Protein AF-0000000066302934 (afdb_homodimer)

Foldseek 3Di:
DLPFWFKKKKKKWFAAPVDDPVLLVLLLCLQFPPWDKDWDADDPVQVPDPRHGPTMIMTMDGPSRRVSNLVQLLVVLCLVVFVVQFVVPAADPQQFKGKAWWQSVCSSVNHTDHDDPPHPRTTMMMMMGTPHNVLSVQVCCARRADDDPSHHPDHDDPVSSRND/DLPFWFKKKKKKAFAAPVDDPVLLVLLLCLQFPPWDKDWDADDPVQVPDPRHGPTMIMTMDGPSRRVSNLVQLLVVLCLVVFVVQFVVPAADPQQFKGKAWWASVCSSVNHTDHDDPDDPRTTMMMMMGTPHNVLSVQVCCARRADDDPSHHPDHDDPVSSRRD

pLDDT: mean 90.5, std 13.36, range [28.53, 98.88]

Structure (mmCIF, N/CA/C/O backbone):
data_AF-0000000066302934-model_v1
#
loop_
_entity.id
_entity.type
_entity.pdbx_description
1 polymer 'UPF0201 protein MA_4659'
#
loop_
_atom_site.group_PDB
_atom_site.id
_atom_site.type_symbol
_atom_site.label_atom_id
_atom_site.label_alt_id
_atom_site.label_comp_id
_atom_site.label_asym_id
_atom_site.label_entity_id
_atom_site.label_seq_id
_atom_site.pdbx_PDB_ins_code
_atom_site.Cartn_x
_atom_site.Cartn_y
_atom_site.Cartn_z
_atom_site.occupancy
_atom_site.B_iso_or_equiv
_atom_site.auth_seq_id
_atom_site.auth_comp_id
_atom_site.auth_asym_id
_atom_site.auth_atom_id
_atom_site.pdbx_PDB_model_num
ATOM 1 N N . MET A 1 1 ? 2.164 -48.031 -8.078 1 29.02 1 MET A N 1
ATOM 2 C CA . MET A 1 1 ? 1.923 -47.094 -7 1 29.02 1 MET A CA 1
ATOM 3 C C . MET A 1 1 ? 2.037 -45.656 -7.504 1 29.02 1 MET A C 1
ATOM 5 O O . MET A 1 1 ? 3.084 -45.25 -8.008 1 29.02 1 MET A O 1
ATOM 9 N N . TRP A 1 2 ? 1.116 -45.125 -8.234 1 37.5 2 TRP A N 1
ATOM 10 C CA . TRP A 1 2 ? 1.146 -43.844 -8.93 1 37.5 2 TRP A CA 1
ATOM 11 C C . TRP A 1 2 ? 1.675 -42.75 -8.016 1 37.5 2 TRP A C 1
ATOM 13 O O . TRP A 1 2 ? 1.113 -42.5 -6.945 1 37.5 2 TRP A O 1
ATOM 23 N N . SER A 1 3 ? 2.857 -42.75 -7.688 1 41.38 3 SER A N 1
ATOM 24 C CA . SER A 1 3 ? 3.529 -41.75 -6.891 1 41.38 3 SER A CA 1
ATOM 25 C C . SER A 1 3 ? 2.945 -40.344 -7.16 1 41.38 3 SER A C 1
ATOM 27 O O . SER A 1 3 ? 2.98 -39.875 -8.289 1 41.38 3 SER A O 1
ATOM 29 N N . ARG A 1 4 ? 1.723 -40.031 -6.871 1 51.03 4 ARG A N 1
ATOM 30 C CA . ARG A 1 4 ? 0.909 -38.844 -7.047 1 51.03 4 ARG A CA 1
ATOM 31 C C . ARG A 1 4 ? 1.746 -37.562 -6.859 1 51.03 4 ARG A C 1
ATOM 33 O O . ARG A 1 4 ? 2.381 -37.375 -5.82 1 51.03 4 ARG A O 1
ATOM 40 N N . PHE A 1 5 ? 2.488 -37.125 -7.941 1 60.62 5 PHE A N 1
ATOM 41 C CA . PHE A 1 5 ? 3.172 -35.844 -8.047 1 60.62 5 PHE A CA 1
ATOM 42 C C . PHE A 1 5 ? 2.365 -34.719 -7.371 1 60.62 5 PHE A C 1
ATOM 44 O O . PHE A 1 5 ? 1.177 -34.562 -7.648 1 60.62 5 PHE A O 1
ATOM 51 N N . MET A 1 6 ? 2.793 -34.406 -6.141 1 82.62 6 MET A N 1
ATOM 52 C CA . MET A 1 6 ? 1.978 -33.5 -5.34 1 82.62 6 MET A CA 1
ATOM 53 C C . MET A 1 6 ? 2.482 -32.062 -5.465 1 82.62 6 MET A C 1
ATOM 55 O O . MET A 1 6 ? 3.631 -31.781 -5.125 1 82.62 6 MET A O 1
ATOM 59 N N . ILE A 1 7 ? 1.981 -31.359 -6.43 1 94.62 7 ILE A N 1
ATOM 60 C CA . ILE A 1 7 ? 2.217 -29.922 -6.508 1 94.62 7 ILE A CA 1
ATOM 61 C C . ILE A 1 7 ? 1.293 -29.188 -5.531 1 94.62 7 ILE A C 1
ATOM 63 O O . ILE A 1 7 ? 0.081 -29.422 -5.527 1 94.62 7 ILE A O 1
ATOM 67 N N . ASN A 1 8 ? 1.966 -28.453 -4.66 1 97.56 8 ASN A N 1
ATOM 68 C CA . ASN A 1 8 ? 1.21 -27.625 -3.732 1 97.56 8 ASN A CA 1
ATOM 69 C C . ASN A 1 8 ? 1.365 -26.141 -4.059 1 97.56 8 ASN A C 1
ATOM 71 O O . ASN A 1 8 ? 2.484 -25.641 -4.184 1 97.56 8 ASN A O 1
ATOM 75 N N . VAL A 1 9 ? 0.251 -25.484 -4.246 1 98.38 9 VAL A N 1
ATOM 76 C CA . VAL A 1 9 ? 0.229 -24.047 -4.543 1 98.38 9 VAL A CA 1
ATOM 77 C C . VAL A 1 9 ? -0.377 -23.297 -3.367 1 98.38 9 VAL A C 1
ATOM 79 O O . VAL A 1 9 ? -1.49 -23.594 -2.93 1 98.38 9 VAL A O 1
ATOM 82 N N . LYS A 1 10 ? 0.36 -22.328 -2.865 1 98.5 10 LYS A N 1
ATOM 83 C CA . LYS A 1 10 ? -0.13 -21.422 -1.83 1 98.5 10 LYS A CA 1
ATOM 84 C C . LYS A 1 10 ? -0.14 -19.984 -2.324 1 98.5 10 LYS A C 1
ATOM 86 O O . LYS A 1 10 ? 0.851 -19.5 -2.881 1 98.5 10 LYS A O 1
ATOM 91 N N . VAL A 1 11 ? -1.264 -19.344 -2.17 1 98.69 11 VAL A N 1
ATOM 92 C CA . VAL A 1 11 ? -1.429 -17.953 -2.566 1 98.69 11 VAL A CA 1
ATOM 93 C C . VAL A 1 11 ? -1.863 -17.125 -1.362 1 98.69 11 VAL A C 1
ATOM 95 O O . VAL A 1 11 ? -2.742 -17.531 -0.601 1 98.69 11 VAL A O 1
ATOM 98 N N . SER A 1 12 ? -1.194 -15.945 -1.227 1 97.06 12 SER A N 1
ATOM 99 C CA . SER A 1 12 ? -1.554 -15.117 -0.076 1 97.06 12 SER A CA 1
ATOM 100 C C . SER A 1 12 ? -1.369 -13.633 -0.377 1 97.06 12 SER A C 1
ATOM 102 O O . SER A 1 12 ? -0.584 -13.266 -1.254 1 97.06 12 SER A O 1
ATOM 104 N N . ALA A 1 13 ? -2.059 -12.836 0.361 1 95.62 13 ALA A N 1
ATOM 105 C CA . ALA A 1 13 ? -1.922 -11.383 0.314 1 95.62 13 ALA A CA 1
ATOM 106 C C . ALA A 1 13 ? -2.332 -10.75 1.641 1 95.62 13 ALA A C 1
ATOM 108 O O . ALA A 1 13 ? -3.291 -11.195 2.277 1 95.62 13 ALA A O 1
ATOM 109 N N . ALA A 1 14 ? -1.601 -9.75 1.929 1 93.38 14 ALA A N 1
ATOM 110 C CA . ALA A 1 14 ? -1.964 -8.977 3.113 1 93.38 14 ALA A CA 1
ATOM 111 C C . ALA A 1 14 ? -3.174 -8.086 2.838 1 93.38 14 ALA A C 1
ATOM 113 O O . ALA A 1 14 ? -3.352 -7.602 1.719 1 93.38 14 ALA A O 1
ATOM 114 N N . VAL A 1 15 ? -3.982 -7.902 3.9 1 95.12 15 VAL A N 1
ATOM 115 C CA . VAL A 1 15 ? -5.078 -6.938 3.881 1 95.12 15 VAL A CA 1
ATOM 116 C C . VAL A 1 15 ? -4.797 -5.816 4.879 1 95.12 15 VAL A C 1
ATOM 118 O O . VAL A 1 15 ? -4.734 -6.055 6.09 1 95.12 15 VAL A O 1
ATOM 121 N N . TYR A 1 16 ? -4.699 -4.68 4.379 1 93.62 16 TYR A N 1
ATOM 122 C CA . TYR A 1 16 ? -4.387 -3.539 5.23 1 93.62 16 TYR A CA 1
ATOM 123 C C . TYR A 1 16 ? -5.664 -2.871 5.734 1 93.62 16 TYR A C 1
ATOM 125 O O . TYR A 1 16 ? -6.738 -3.066 5.168 1 93.62 16 TYR A O 1
ATOM 133 N N . PRO A 1 17 ? -5.523 -2.02 6.738 1 94.06 17 PRO A N 1
ATOM 134 C CA . PRO A 1 17 ? -6.695 -1.428 7.395 1 94.06 17 PRO A CA 1
ATOM 135 C C . PRO A 1 17 ? -7.57 -0.629 6.43 1 94.06 17 PRO A C 1
ATOM 137 O O . PRO A 1 17 ? -8.797 -0.66 6.535 1 94.06 17 PRO A O 1
ATOM 140 N N . THR A 1 18 ? -6.965 0.008 5.434 1 95.88 18 THR A N 1
ATOM 141 C CA . THR A 1 18 ? -7.754 0.849 4.543 1 95.88 18 THR A CA 1
ATOM 142 C C . THR A 1 18 ? -8.297 0.035 3.373 1 95.88 18 THR A C 1
ATOM 144 O O . THR A 1 18 ? -9.062 0.55 2.553 1 95.88 18 THR A O 1
ATOM 147 N N . GLU A 1 19 ? -7.938 -1.225 3.328 1 96.19 19 GLU A N 1
ATOM 148 C CA . GLU A 1 19 ? -8.398 -2.053 2.217 1 96.19 19 GLU A CA 1
ATOM 149 C C . GLU A 1 19 ? -9.75 -2.688 2.523 1 96.19 19 GLU A C 1
ATOM 151 O O . GLU A 1 19 ? -10.141 -2.805 3.688 1 96.19 19 GLU A O 1
ATOM 156 N N . ASP A 1 20 ? -10.422 -2.971 1.423 1 97.44 20 ASP A N 1
ATOM 157 C CA . ASP A 1 20 ? 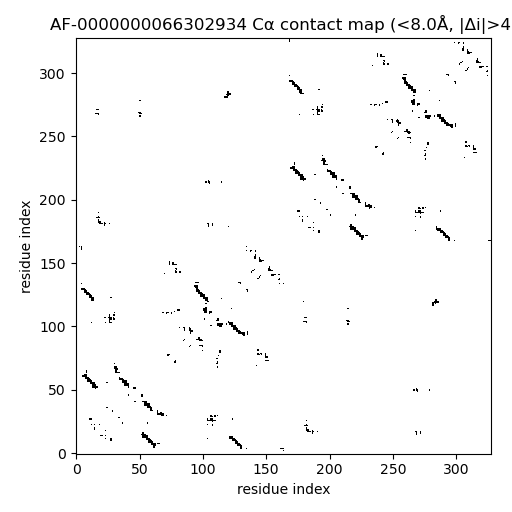-11.602 -3.826 1.464 1 97.44 20 ASP A CA 1
ATOM 158 C C . ASP A 1 20 ? -11.227 -5.293 1.259 1 97.44 20 ASP A C 1
ATOM 160 O O . ASP A 1 20 ? -10.758 -5.672 0.185 1 97.44 20 ASP A O 1
ATOM 164 N N . PRO A 1 21 ? -11.516 -6.109 2.26 1 97.38 21 PRO A N 1
ATOM 165 C CA . PRO A 1 21 ? -11.141 -7.52 2.125 1 97.38 21 PRO A CA 1
ATOM 166 C C . PRO A 1 21 ? -11.75 -8.18 0.891 1 97.38 21 PRO A C 1
ATOM 168 O O . PRO A 1 21 ? -11.133 -9.062 0.286 1 97.38 21 PRO A O 1
ATOM 171 N N . GLU A 1 22 ? -12.938 -7.789 0.514 1 98.38 22 GLU A N 1
ATOM 172 C CA . GLU A 1 22 ? -13.586 -8.383 -0.649 1 98.38 22 GLU A CA 1
ATOM 173 C C . GLU A 1 22 ? -12.852 -8.023 -1.937 1 98.38 22 GLU A C 1
ATOM 175 O O . GLU A 1 22 ? -12.781 -8.844 -2.859 1 98.38 22 GLU A O 1
ATOM 180 N N . LYS A 1 23 ? -12.352 -6.828 -1.987 1 97.94 23 LYS A N 1
ATOM 181 C CA . LYS A 1 23 ? -11.602 -6.426 -3.172 1 97.94 23 LYS A CA 1
ATOM 182 C C . LYS A 1 23 ? -10.273 -7.16 -3.256 1 97.94 23 LYS A C 1
ATOM 184 O O . LYS A 1 23 ? -9.82 -7.512 -4.348 1 97.94 23 LYS A O 1
ATOM 189 N N . VAL A 1 24 ? -9.648 -7.371 -2.094 1 97.56 24 VAL A N 1
ATOM 190 C CA . VAL A 1 24 ? -8.414 -8.148 -2.074 1 97.56 24 VAL A CA 1
ATOM 191 C C . VAL A 1 24 ? -8.711 -9.594 -2.48 1 97.56 24 VAL A C 1
ATOM 193 O O . VAL A 1 24 ? -7.949 -10.195 -3.242 1 97.56 24 VAL A O 1
ATOM 196 N N . THR A 1 25 ? -9.812 -10.109 -1.983 1 98.62 25 THR A N 1
ATOM 197 C CA . THR A 1 25 ? -10.258 -11.445 -2.385 1 98.62 25 THR A CA 1
ATOM 198 C C . THR A 1 25 ? -10.43 -11.523 -3.898 1 98.62 25 THR A C 1
ATOM 200 O O . THR A 1 25 ? -9.977 -12.469 -4.535 1 98.62 25 THR A O 1
ATOM 203 N N . LYS A 1 26 ? -11.055 -10.547 -4.43 1 98.44 26 LYS A N 1
ATOM 204 C CA . LYS A 1 26 ? -11.258 -10.5 -5.875 1 98.44 26 LYS A CA 1
ATOM 205 C C . LYS A 1 26 ? -9.93 -10.477 -6.617 1 98.44 26 LYS A C 1
ATOM 207 O O . LYS A 1 26 ? -9.75 -11.195 -7.605 1 98.44 26 LYS A O 1
ATOM 212 N N . ALA A 1 27 ? -9.023 -9.641 -6.141 1 97.5 27 ALA A N 1
ATOM 213 C CA . ALA A 1 27 ? -7.711 -9.531 -6.777 1 97.5 27 ALA A CA 1
ATOM 214 C C . ALA A 1 27 ? -7.023 -10.891 -6.863 1 97.5 27 ALA A C 1
ATOM 216 O O . ALA A 1 27 ? -6.383 -11.203 -7.867 1 97.5 27 ALA A O 1
ATOM 217 N N . ILE A 1 28 ? -7.176 -11.688 -5.82 1 98.75 28 ILE A N 1
ATOM 218 C CA . ILE A 1 28 ? -6.551 -13 -5.793 1 98.75 28 ILE A CA 1
ATOM 219 C C . ILE A 1 28 ? -7.332 -13.961 -6.688 1 98.75 28 ILE A C 1
ATOM 221 O O . ILE A 1 28 ? -6.754 -14.641 -7.539 1 98.75 28 ILE A O 1
ATOM 225 N N . SER A 1 29 ? -8.609 -13.945 -6.594 1 98.75 29 SER A N 1
ATOM 226 C CA . SER A 1 29 ? -9.461 -14.961 -7.199 1 98.75 29 SER A CA 1
ATOM 227 C C . SER A 1 29 ? -9.516 -14.805 -8.719 1 98.75 29 SER A C 1
ATOM 229 O O . SER A 1 29 ? -9.734 -15.773 -9.438 1 98.75 29 SER A O 1
ATOM 231 N N . VAL A 1 30 ? -9.305 -13.625 -9.156 1 98.31 30 VAL A N 1
ATOM 232 C CA . VAL A 1 30 ? -9.352 -13.391 -10.594 1 98.31 30 VAL A CA 1
ATOM 233 C C . VAL A 1 30 ? -8.164 -14.086 -11.266 1 98.31 30 VAL A C 1
ATOM 235 O O . VAL A 1 30 ? -8.273 -14.555 -12.406 1 98.31 30 VAL A O 1
ATOM 238 N N . LEU A 1 31 ? -7.109 -14.234 -10.555 1 98.75 31 LEU A N 1
ATOM 239 C CA . LEU A 1 31 ? -5.91 -14.859 -11.102 1 98.75 31 LEU A CA 1
ATOM 240 C C . LEU A 1 31 ? -5.867 -16.344 -10.758 1 98.75 31 LEU A C 1
ATOM 242 O O . LEU A 1 31 ? -5.199 -17.125 -11.438 1 98.75 31 LEU A O 1
ATOM 246 N N . PHE A 1 32 ? -6.543 -16.688 -9.703 1 98.81 32 PHE A N 1
ATOM 247 C CA . PHE A 1 32 ? -6.539 -18.062 -9.195 1 98.81 32 PHE A CA 1
ATOM 248 C C . PHE A 1 32 ? -7.961 -18.562 -8.977 1 98.81 32 PHE A C 1
ATOM 250 O O . PHE A 1 32 ? -8.406 -18.719 -7.84 1 98.81 32 PHE A O 1
ATOM 257 N N . THR A 1 33 ? -8.516 -18.906 -10.078 1 97.69 33 THR A N 1
ATOM 258 C CA . THR A 1 33 ? -9.922 -19.281 -10.078 1 97.69 33 THR A CA 1
ATOM 259 C C . THR A 1 33 ? -10.148 -20.531 -9.219 1 97.69 33 THR A C 1
ATOM 261 O O . THR A 1 33 ? -9.391 -21.5 -9.305 1 97.69 33 THR A O 1
ATOM 264 N N . GLY A 1 34 ? -11.172 -20.469 -8.422 1 97.38 34 GLY A N 1
ATOM 265 C CA . GLY A 1 34 ? -11.547 -21.625 -7.621 1 97.38 34 GLY A CA 1
ATOM 266 C C . GLY A 1 34 ? -10.875 -21.656 -6.266 1 97.38 34 GLY A C 1
ATOM 267 O O . GLY A 1 34 ? -11.188 -22.5 -5.43 1 97.38 34 GLY A O 1
ATOM 268 N N . ILE A 1 35 ? -10.016 -20.734 -5.973 1 98.56 35 ILE A N 1
ATOM 269 C CA . ILE A 1 35 ? -9.281 -20.75 -4.715 1 98.56 35 ILE A CA 1
ATOM 270 C C . ILE A 1 35 ? -10.219 -20.406 -3.559 1 98.56 35 ILE A C 1
ATOM 272 O O . ILE A 1 35 ? -11.094 -19.547 -3.691 1 98.56 35 ILE A O 1
ATOM 276 N N . GLU A 1 36 ? -10.086 -21.141 -2.518 1 98.5 36 GLU A N 1
ATOM 277 C CA . GLU A 1 36 ? -10.766 -20.828 -1.263 1 98.5 36 GLU A CA 1
ATOM 278 C C . GLU A 1 36 ? -9.82 -20.125 -0.293 1 98.5 36 GLU A C 1
ATOM 280 O O . GLU A 1 36 ? -8.812 -20.688 0.133 1 98.5 36 GLU A O 1
ATOM 285 N N . LEU A 1 37 ? -10.203 -18.953 0.026 1 98.69 37 LEU A N 1
ATOM 286 C CA . LEU A 1 37 ? -9.328 -18.141 0.864 1 98.69 37 LEU A CA 1
ATOM 287 C C . LEU A 1 37 ? -9.812 -18.141 2.311 1 98.69 37 LEU A C 1
ATOM 289 O O . LEU A 1 37 ? -11.016 -18.125 2.568 1 98.69 37 LEU A O 1
ATOM 293 N N . GLN A 1 38 ? -8.867 -18.125 3.18 1 98.19 38 GLN A N 1
ATOM 294 C CA . GLN A 1 38 ? -9.141 -18 4.605 1 98.19 38 GLN A CA 1
ATOM 295 C C . GLN A 1 38 ? -8.328 -16.859 5.227 1 98.19 38 GLN A C 1
ATOM 297 O O . GLN A 1 38 ? -7.238 -16.547 4.754 1 98.19 38 GLN A O 1
ATOM 302 N N . LYS A 1 39 ? -8.906 -16.359 6.262 1 96.81 39 LYS A N 1
ATOM 303 C CA . LYS A 1 39 ? -8.195 -15.328 7.02 1 96.81 39 LYS A CA 1
ATOM 304 C C . LYS A 1 39 ? -7.184 -15.953 7.977 1 96.81 39 LYS A C 1
ATOM 306 O O . LYS A 1 39 ? -7.504 -16.906 8.695 1 96.81 39 LYS A O 1
ATOM 311 N N . GLU A 1 40 ? -6.012 -15.5 7.852 1 92.94 40 GLU A N 1
ATOM 312 C CA . GLU A 1 40 ? -4.969 -15.922 8.789 1 92.94 40 GLU A CA 1
ATOM 313 C C . GLU A 1 40 ? -4.434 -14.734 9.586 1 92.94 40 GLU A C 1
ATOM 315 O O . GLU A 1 40 ? -4.254 -13.641 9.039 1 92.94 40 GLU A O 1
ATOM 320 N N . PRO A 1 41 ? -4.293 -15.031 10.875 1 82.56 41 PRO A N 1
ATOM 321 C CA . PRO A 1 41 ? -3.682 -13.945 11.641 1 82.56 41 PRO A CA 1
ATOM 322 C C . PRO A 1 41 ? -2.246 -13.656 11.203 1 82.56 41 PRO A C 1
ATOM 324 O O . PRO A 1 41 ? -1.595 -14.508 10.602 1 82.56 41 PRO A O 1
ATOM 327 N N . LEU A 1 42 ? -1.897 -12.453 11.531 1 82.69 42 LEU A N 1
ATOM 328 C CA . LEU A 1 42 ? -0.53 -12.062 11.211 1 82.69 42 LEU A CA 1
ATOM 329 C C . LEU A 1 42 ? 0.465 -12.742 12.148 1 82.69 42 LEU A C 1
ATOM 331 O O . LEU A 1 42 ? 0.143 -13.023 13.305 1 82.69 42 LEU A O 1
ATOM 335 N N . ASP A 1 43 ? 1.507 -13.031 11.523 1 73.88 43 ASP A N 1
ATOM 336 C CA . ASP A 1 43 ? 2.568 -13.523 12.398 1 73.88 43 ASP A CA 1
ATOM 337 C C . ASP A 1 43 ? 2.996 -12.445 13.398 1 73.88 43 ASP A C 1
ATOM 339 O O . ASP A 1 43 ? 2.791 -11.25 13.156 1 73.88 43 ASP A O 1
ATOM 343 N N . ALA A 1 44 ? 3.469 -12.836 14.461 1 65.31 44 ALA A N 1
ATOM 344 C CA . ALA A 1 44 ? 3.855 -11.953 15.555 1 65.31 44 ALA A CA 1
ATOM 345 C C . ALA A 1 44 ? 4.75 -10.82 15.055 1 65.31 44 ALA A C 1
ATOM 347 O O . ALA A 1 44 ? 4.578 -9.664 15.445 1 65.31 44 ALA A O 1
ATOM 348 N N . ALA A 1 45 ? 5.617 -11.242 14.18 1 64.75 45 ALA A N 1
ATOM 349 C CA . ALA A 1 45 ? 6.574 -10.266 13.672 1 64.75 45 ALA A CA 1
ATOM 350 C C . ALA A 1 45 ? 5.867 -9.156 12.898 1 64.75 45 ALA A C 1
ATOM 352 O O . ALA A 1 45 ? 6.25 -7.988 12.984 1 64.75 45 ALA A O 1
ATOM 353 N N . GLU A 1 46 ? 4.902 -9.539 12.148 1 63.28 46 GLU A N 1
ATOM 354 C CA . GLU A 1 46 ? 4.121 -8.586 11.359 1 63.28 46 GLU A CA 1
ATOM 355 C C . GLU A 1 46 ? 3.24 -7.723 12.258 1 63.28 46 GLU A C 1
ATOM 357 O O . GLU A 1 46 ? 2.959 -6.566 11.93 1 63.28 46 GLU A O 1
ATOM 362 N N . SER A 1 47 ? 2.922 -8.273 13.336 1 59.81 47 SER A N 1
ATOM 363 C CA . SER A 1 47 ? 1.967 -7.617 14.219 1 59.81 47 SER A CA 1
ATOM 364 C C . SER A 1 47 ? 2.637 -6.512 15.031 1 59.81 47 SER A C 1
ATOM 366 O O . SER A 1 47 ? 1.972 -5.586 15.5 1 59.81 47 SER A O 1
ATOM 368 N N . GLU A 1 48 ? 3.83 -6.617 15.211 1 57.25 48 GLU A N 1
ATOM 369 C CA . GLU A 1 48 ? 4.508 -5.664 16.078 1 57.25 48 GLU A CA 1
ATOM 370 C C . GLU A 1 48 ? 4.781 -4.348 15.352 1 57.25 48 GLU A C 1
ATOM 372 O O . GLU A 1 48 ? 5.113 -3.342 15.984 1 57.25 48 GLU A O 1
ATOM 377 N N . LYS A 1 49 ? 4.422 -4.449 14.156 1 59.03 49 LYS A N 1
ATOM 378 C CA . LYS A 1 49 ? 4.719 -3.217 13.43 1 59.03 49 LYS A CA 1
ATOM 379 C C . LYS A 1 49 ? 3.523 -2.268 13.453 1 59.03 49 LYS A C 1
ATOM 381 O O . LYS A 1 49 ? 2.375 -2.709 13.391 1 59.03 49 LYS A O 1
ATOM 386 N N . ARG A 1 50 ? 3.797 -1.149 13.93 1 55.19 50 ARG A N 1
ATOM 387 C CA . ARG A 1 50 ? 2.768 -0.116 13.977 1 55.19 50 ARG A CA 1
ATOM 388 C C . ARG A 1 50 ? 2.043 0 12.641 1 55.19 50 ARG A C 1
ATOM 390 O O . ARG A 1 50 ? 0.871 0.382 12.594 1 55.19 50 ARG A O 1
ATOM 397 N N . VAL A 1 51 ? 2.736 -0.28 11.602 1 61 51 VAL A N 1
ATOM 398 C CA . VAL A 1 51 ? 2.189 -0.235 10.25 1 61 51 VAL A CA 1
ATOM 399 C C . VAL A 1 51 ? 2.043 -1.654 9.703 1 61 51 VAL A C 1
ATOM 401 O O . VAL A 1 51 ? 2.996 -2.223 9.164 1 61 51 VAL A O 1
ATOM 404 N N . SER A 1 52 ? 0.881 -2.277 10.203 1 75.81 52 SER A N 1
ATOM 405 C CA . SER A 1 52 ? 0.773 -3.699 9.898 1 75.81 52 SER A CA 1
ATOM 406 C C . SER A 1 52 ? -0.541 -4.016 9.188 1 75.81 52 SER A C 1
ATOM 408 O O . SER A 1 52 ? -1.521 -3.281 9.336 1 75.81 52 SER A O 1
ATOM 410 N N . PRO A 1 53 ? -0.415 -4.926 8.305 1 88.44 53 PRO A N 1
ATOM 411 C CA . PRO A 1 53 ? -1.679 -5.457 7.785 1 88.44 53 PRO A CA 1
ATOM 412 C C . PRO A 1 53 ? -2.635 -5.891 8.891 1 88.44 53 PRO A C 1
ATOM 414 O O . PRO A 1 53 ? -2.203 -6.16 10.016 1 88.44 53 PRO A O 1
ATOM 417 N N . ALA A 1 54 ? -3.885 -5.715 8.617 1 91.12 54 ALA A N 1
ATOM 418 C CA . ALA A 1 54 ? -4.891 -6.203 9.555 1 91.12 54 ALA A CA 1
ATOM 419 C C . ALA A 1 54 ? -4.863 -7.727 9.648 1 91.12 54 ALA A C 1
ATOM 421 O O . ALA A 1 54 ? -4.973 -8.289 10.742 1 91.12 54 ALA A O 1
ATOM 422 N N . PHE A 1 55 ? -4.723 -8.398 8.578 1 93.94 55 PHE A N 1
ATOM 423 C CA . PHE A 1 55 ? -4.637 -9.852 8.477 1 93.94 55 PHE A CA 1
ATOM 424 C C . PHE A 1 55 ? -4.141 -10.266 7.098 1 93.94 55 PHE A C 1
ATOM 426 O O . PHE A 1 55 ? -3.803 -9.422 6.27 1 93.94 55 PHE A O 1
ATOM 433 N N . ARG A 1 56 ? -4.066 -11.562 6.992 1 95.06 56 ARG A N 1
ATOM 434 C CA . ARG A 1 56 ? -3.67 -12.125 5.703 1 95.06 56 ARG A CA 1
ATOM 435 C C . ARG A 1 56 ? -4.738 -13.062 5.164 1 95.06 56 ARG A C 1
ATOM 437 O O . ARG A 1 56 ? -5.391 -13.773 5.934 1 95.06 56 ARG A O 1
ATOM 444 N N . LEU A 1 57 ? -4.953 -12.93 3.865 1 97.75 57 LEU A N 1
ATOM 445 C CA . LEU A 1 57 ? -5.746 -13.945 3.18 1 97.75 57 LEU A CA 1
ATOM 446 C C . LEU A 1 57 ? -4.848 -14.992 2.527 1 97.75 57 LEU A C 1
ATOM 448 O O . LEU A 1 57 ? -3.883 -14.641 1.842 1 97.75 57 LEU A O 1
ATOM 452 N N . THR A 1 58 ? -5.184 -16.234 2.781 1 98.06 58 THR A N 1
ATOM 453 C CA . THR A 1 58 ? -4.371 -17.312 2.24 1 98.06 58 THR A CA 1
ATOM 454 C C . THR A 1 58 ? -5.25 -18.438 1.707 1 98.06 58 THR A C 1
ATOM 456 O O . THR A 1 58 ? -6.305 -18.734 2.275 1 98.06 58 THR A O 1
ATOM 459 N N . GLY A 1 59 ? -4.832 -19.016 0.626 1 98.56 59 GLY A N 1
ATOM 460 C CA . GLY A 1 59 ? -5.434 -20.219 0.052 1 98.56 59 GLY A CA 1
ATOM 461 C C . GLY A 1 59 ? -4.414 -21.172 -0.52 1 98.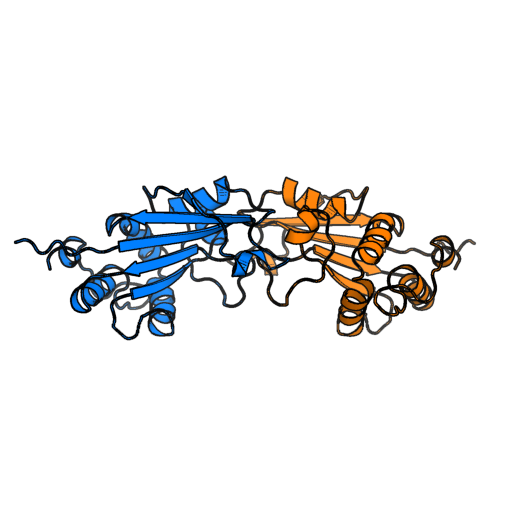56 59 GLY A C 1
ATOM 462 O O . GLY A 1 59 ? -3.299 -20.781 -0.862 1 98.56 59 GLY A O 1
ATOM 463 N N . GLU A 1 60 ? -4.867 -22.422 -0.547 1 98 60 GLU A N 1
ATOM 464 C CA . GLU A 1 60 ? -3.969 -23.453 -1.049 1 98 60 GLU A CA 1
ATOM 465 C C . GLU A 1 60 ? -4.715 -24.438 -1.938 1 98 60 GLU A C 1
ATOM 467 O O . GLU A 1 60 ? -5.938 -24.578 -1.838 1 98 60 GLU A O 1
ATOM 472 N N . GLY A 1 61 ? -3.996 -25.078 -2.791 1 97.38 61 GLY A N 1
ATOM 473 C CA . GLY A 1 61 ? -4.52 -26.078 -3.707 1 97.38 61 GLY A CA 1
ATOM 474 C C . GLY A 1 61 ? -3.449 -26.688 -4.59 1 97.38 61 GLY A C 1
ATOM 475 O O . GLY A 1 61 ? -2.266 -26.672 -4.246 1 97.38 61 GLY A O 1
ATOM 476 N N . GLY A 1 62 ? -3.924 -27.359 -5.602 1 95.75 62 GLY A N 1
ATOM 477 C CA . GLY A 1 62 ? -3.006 -28.016 -6.516 1 95.75 62 GLY A CA 1
ATOM 478 C C . GLY A 1 62 ? -2.754 -27.219 -7.781 1 95.75 62 GLY A C 1
ATOM 479 O O . GLY A 1 62 ? -2.967 -26 -7.812 1 95.75 62 GLY A O 1
ATOM 480 N N . LEU A 1 63 ? -2.271 -27.938 -8.727 1 95.81 63 LEU A N 1
ATOM 481 C CA . LEU A 1 63 ? -1.866 -27.375 -10.016 1 95.81 63 LEU A CA 1
ATOM 482 C C . LEU A 1 63 ? -3.025 -26.641 -10.68 1 95.81 63 LEU A C 1
ATOM 484 O O . LEU A 1 63 ? -2.816 -25.656 -11.398 1 95.81 63 LEU A O 1
ATOM 488 N N . ASP A 1 64 ? -4.211 -27.078 -10.422 1 95.44 64 ASP A N 1
ATOM 489 C CA . ASP A 1 64 ? -5.387 -26.516 -11.078 1 95.44 64 ASP A CA 1
ATOM 490 C C . ASP A 1 64 ? -5.551 -25.047 -10.734 1 95.44 64 ASP A C 1
ATOM 492 O O . ASP A 1 64 ? -6.141 -24.281 -11.508 1 95.44 64 ASP A O 1
ATOM 496 N N . LEU A 1 65 ? -5.047 -24.578 -9.594 1 97.69 65 LEU A N 1
ATOM 497 C CA . LEU A 1 65 ? -5.145 -23.188 -9.188 1 97.69 65 LEU A CA 1
ATOM 498 C C . LEU A 1 65 ? -4.355 -22.281 -10.141 1 97.69 65 LEU A C 1
ATOM 500 O O . LEU A 1 65 ? -4.57 -21.078 -10.18 1 97.69 65 LEU A O 1
ATOM 504 N N . LEU A 1 66 ? -3.451 -22.891 -10.922 1 98 66 LEU A N 1
ATOM 505 C CA . LEU A 1 66 ? -2.547 -22.094 -11.75 1 98 66 LEU A CA 1
ATOM 506 C C . LEU A 1 66 ? -3.08 -21.969 -13.18 1 98 66 LEU A C 1
ATOM 508 O O . LEU A 1 66 ? -2.502 -21.266 -14 1 98 66 LEU A O 1
ATOM 512 N N . PHE A 1 67 ? -4.152 -22.594 -13.43 1 97.5 67 PHE A N 1
ATOM 513 C CA . PHE A 1 67 ? -4.625 -22.688 -14.805 1 97.5 67 PHE A CA 1
ATOM 514 C C . PHE A 1 67 ? -4.965 -21.312 -15.352 1 97.5 67 PHE A C 1
ATOM 516 O O . PHE A 1 67 ? -4.535 -20.938 -16.438 1 97.5 67 PHE A O 1
ATOM 523 N N . THR A 1 68 ? -5.793 -20.578 -14.602 1 98.44 68 THR A N 1
ATOM 524 C CA . THR A 1 68 ? -6.168 -19.25 -15.047 1 98.44 68 THR A CA 1
ATOM 525 C C . THR A 1 68 ? -4.938 -18.359 -15.188 1 98.44 68 THR A C 1
ATOM 527 O O . THR A 1 68 ? -4.781 -17.656 -16.188 1 98.44 68 THR A O 1
ATOM 530 N N . LEU A 1 69 ? -4.035 -18.422 -14.25 1 98.75 69 LEU A N 1
ATOM 531 C CA . LEU A 1 69 ? -2.814 -17.625 -14.312 1 98.75 69 LEU A CA 1
ATOM 532 C C . LEU A 1 69 ? -1.994 -18 -15.547 1 98.75 69 LEU A C 1
ATOM 534 O O . LEU A 1 69 ? -1.427 -17.125 -16.203 1 98.75 69 LEU A O 1
ATOM 538 N N . HIS A 1 70 ? -1.922 -19.219 -15.844 1 98.38 70 HIS A N 1
ATOM 539 C CA . HIS A 1 70 ? -1.217 -19.719 -17.016 1 98.38 70 HIS A CA 1
ATOM 540 C C . HIS A 1 70 ? -1.65 -18.984 -18.281 1 98.38 70 HIS A C 1
ATOM 542 O O . HIS A 1 70 ? -0.81 -18.484 -19.031 1 98.38 70 HIS A O 1
ATOM 548 N N . GLY A 1 71 ? -2.938 -18.875 -18.469 1 98.25 71 GLY A N 1
ATOM 549 C CA . GLY A 1 71 ? -3.459 -18.172 -19.641 1 98.25 71 GLY A CA 1
ATOM 550 C C . GLY A 1 71 ? -3.213 -16.688 -19.594 1 98.25 71 GLY A C 1
ATOM 551 O O . GLY A 1 71 ? -2.869 -16.078 -20.609 1 98.25 71 GLY A O 1
ATOM 552 N N . LEU A 1 72 ? -3.342 -16.109 -18.469 1 98.56 72 LEU A N 1
ATOM 553 C CA . LEU A 1 72 ? -3.252 -14.664 -18.328 1 98.56 72 LEU A CA 1
ATOM 554 C C . LEU A 1 72 ? -1.826 -14.18 -18.578 1 98.56 72 LEU A C 1
ATOM 556 O O . LEU A 1 72 ? -1.617 -13.141 -19.203 1 98.56 72 LEU A O 1
ATOM 560 N N . ILE A 1 73 ? -0.784 -14.898 -18.109 1 98.38 73 ILE A N 1
ATOM 561 C CA . ILE A 1 73 ? 0.582 -14.406 -18.234 1 98.38 73 ILE A CA 1
ATOM 562 C C . ILE A 1 73 ? 1.046 -14.562 -19.688 1 98.38 73 ILE A C 1
ATOM 564 O O . ILE A 1 73 ? 1.938 -13.844 -20.141 1 98.38 73 ILE A O 1
ATOM 568 N N . ARG A 1 74 ? 0.441 -15.461 -20.453 1 98.12 74 ARG A N 1
ATOM 569 C CA . ARG A 1 74 ? 0.652 -15.531 -21.906 1 98.12 74 ARG A CA 1
ATOM 570 C C . ARG A 1 74 ? 0.003 -14.352 -22.609 1 98.12 74 ARG A C 1
ATOM 572 O O . ARG A 1 74 ? 0.629 -13.703 -23.453 1 98.12 74 ARG A O 1
ATOM 579 N N . ARG A 1 75 ? -1.239 -14.117 -22.266 1 97.62 75 ARG A N 1
ATOM 580 C CA . ARG A 1 75 ? -1.988 -13.039 -22.891 1 97.62 75 ARG A CA 1
ATOM 581 C C . ARG A 1 75 ? -1.29 -11.695 -22.688 1 97.62 75 ARG A C 1
ATOM 583 O O . ARG A 1 75 ? -1.21 -10.883 -23.609 1 97.62 75 ARG A O 1
ATOM 590 N N . GLU A 1 76 ? -0.77 -11.477 -21.453 1 96.88 76 GLU A N 1
ATOM 591 C CA . GLU A 1 76 ? -0.146 -10.203 -21.109 1 96.88 76 GLU A CA 1
ATOM 592 C C . GLU A 1 76 ? 1.331 -10.195 -21.5 1 96.88 76 GLU A C 1
ATOM 594 O O . GLU A 1 76 ? 2.008 -9.172 -21.344 1 96.88 76 GLU A O 1
ATOM 599 N N . ALA A 1 77 ? 1.884 -11.297 -21.953 1 97.75 77 ALA A N 1
ATOM 600 C CA . ALA A 1 77 ? 3.271 -11.453 -22.375 1 97.75 77 ALA A CA 1
ATOM 601 C C . ALA A 1 77 ? 4.238 -11.07 -21.266 1 97.75 77 ALA A C 1
ATOM 603 O O . ALA A 1 77 ? 5.184 -10.305 -21.484 1 97.75 77 ALA A O 1
ATOM 604 N N . ILE A 1 78 ? 3.98 -11.68 -20.047 1 97.38 78 ILE A N 1
ATOM 605 C CA . ILE A 1 78 ? 4.844 -11.297 -18.938 1 97.38 78 ILE A CA 1
ATOM 606 C C . ILE A 1 78 ? 5.535 -12.531 -18.359 1 97.38 78 ILE A C 1
ATOM 608 O O . ILE A 1 78 ? 6.012 -12.523 -17.234 1 97.38 78 ILE A O 1
ATOM 612 N N . ILE A 1 79 ? 5.559 -13.625 -19.109 1 98.44 79 ILE A N 1
ATOM 613 C CA . ILE A 1 79 ? 6.227 -14.836 -18.641 1 98.44 79 ILE A CA 1
ATOM 614 C C . ILE A 1 79 ? 7.68 -14.523 -18.297 1 98.44 79 ILE A C 1
ATOM 616 O O . ILE A 1 79 ? 8.156 -14.891 -17.219 1 98.44 79 ILE A O 1
ATOM 620 N N . ASP A 1 80 ? 8.383 -13.75 -19.094 1 97.25 80 ASP A N 1
ATOM 621 C CA . ASP A 1 80 ? 9.797 -13.43 -18.891 1 97.25 80 ASP A CA 1
ATOM 622 C C . ASP A 1 80 ? 9.992 -12.617 -17.609 1 97.25 80 ASP A C 1
ATOM 624 O O . ASP A 1 80 ? 10.977 -12.805 -16.891 1 97.25 80 ASP A O 1
ATOM 628 N N . SER A 1 81 ? 9.078 -11.664 -17.438 1 95.31 81 SER A N 1
ATOM 629 C CA . SER A 1 81 ? 9.18 -10.836 -16.25 1 95.31 81 SER A CA 1
ATOM 630 C C . SER A 1 81 ? 9.125 -11.68 -14.977 1 95.31 81 SER A C 1
ATOM 632 O O . SER A 1 81 ? 9.922 -11.477 -14.055 1 95.31 81 SER A O 1
ATOM 634 N N . ILE A 1 82 ? 8.25 -12.648 -14.945 1 96.81 82 ILE A N 1
ATOM 635 C CA . ILE A 1 82 ? 8.125 -13.516 -13.781 1 96.81 82 ILE A CA 1
ATOM 636 C C . ILE A 1 82 ? 9.336 -14.438 -13.688 1 96.81 82 ILE A C 1
ATOM 638 O O . ILE A 1 82 ? 9.93 -14.594 -12.609 1 96.81 82 ILE A O 1
ATOM 642 N N . ARG A 1 83 ? 9.695 -15.047 -14.789 1 95.69 83 ARG A N 1
ATOM 643 C CA . ARG A 1 83 ? 10.852 -15.938 -14.828 1 95.69 83 ARG A CA 1
ATOM 644 C C . ARG A 1 83 ? 12.086 -15.258 -14.25 1 95.69 83 ARG A C 1
ATOM 646 O O . ARG A 1 83 ? 12.812 -15.859 -13.461 1 95.69 83 ARG A O 1
ATOM 653 N N . ASN A 1 84 ? 12.32 -14.086 -14.633 1 94.5 84 ASN A N 1
ATOM 654 C CA . ASN A 1 84 ? 13.484 -13.336 -14.172 1 94.5 84 ASN A CA 1
ATOM 655 C C . ASN A 1 84 ? 13.469 -13.156 -12.656 1 94.5 84 ASN A C 1
ATOM 657 O O . ASN A 1 84 ? 14.492 -13.297 -11.992 1 94.5 84 ASN A O 1
ATOM 661 N N . LYS A 1 85 ? 12.305 -12.867 -12.133 1 92.06 85 LYS A N 1
ATOM 662 C CA . LYS A 1 85 ? 12.195 -12.688 -10.688 1 92.06 85 LYS A CA 1
ATOM 663 C C . LYS A 1 85 ? 12.43 -14 -9.953 1 92.06 85 LYS A C 1
ATOM 665 O O . LYS A 1 85 ? 13.07 -14.031 -8.906 1 92.06 85 LYS A O 1
ATOM 670 N N . VAL A 1 86 ? 11.891 -15.07 -10.492 1 91.06 86 VAL A N 1
ATOM 671 C CA . VAL A 1 86 ? 11.977 -16.391 -9.875 1 91.06 86 VAL A CA 1
ATOM 672 C C . VAL A 1 86 ? 13.43 -16.859 -9.859 1 91.06 86 VAL A C 1
ATOM 674 O O . VAL A 1 86 ? 13.922 -17.359 -8.844 1 91.06 86 VAL A O 1
ATOM 677 N N . PHE A 1 87 ? 14.086 -16.766 -10.844 1 88.38 87 PHE A N 1
ATOM 678 C CA . PHE A 1 87 ? 15.445 -17.266 -10.945 1 88.38 87 PHE A CA 1
ATOM 679 C C . PHE A 1 87 ? 16.406 -16.391 -10.156 1 88.38 87 PHE A C 1
ATOM 681 O O . PHE A 1 87 ? 17.453 -16.859 -9.688 1 88.38 87 PHE A O 1
ATOM 688 N N . SER A 1 88 ? 16.094 -15.203 -10.039 1 87.56 88 SER A N 1
ATOM 689 C CA . SER A 1 88 ? 16.969 -14.312 -9.281 1 87.56 88 SER A CA 1
ATOM 690 C C . SER A 1 88 ? 16.859 -14.57 -7.785 1 87.56 88 SER A C 1
ATOM 692 O O . SER A 1 88 ? 17.859 -14.664 -7.09 1 87.56 88 SER A O 1
ATOM 694 N N . LYS A 1 89 ? 15.633 -14.789 -7.293 1 87.94 89 LYS A N 1
ATOM 695 C CA . LYS A 1 89 ? 15.492 -14.836 -5.84 1 87.94 89 LYS A CA 1
ATOM 696 C C . LYS A 1 89 ? 14.398 -15.82 -5.426 1 87.94 89 LYS A C 1
ATOM 698 O O . LYS A 1 89 ? 14.25 -16.125 -4.242 1 87.94 89 LYS A O 1
ATOM 703 N N . GLY A 1 90 ? 13.789 -16.391 -6.316 1 93.25 90 GLY A N 1
ATOM 704 C CA . GLY A 1 90 ? 12.539 -17.031 -5.957 1 93.25 90 GLY A CA 1
ATOM 705 C C . GLY A 1 90 ? 12.656 -18.547 -5.867 1 93.25 90 GLY A C 1
ATOM 706 O O . GLY A 1 90 ? 11.766 -19.203 -5.332 1 93.25 90 GLY A O 1
ATOM 707 N N . LEU A 1 91 ? 13.641 -19.109 -6.398 1 94.19 91 LEU A N 1
ATOM 708 C CA . LEU A 1 91 ? 13.812 -20.562 -6.406 1 94.19 91 LEU A CA 1
ATOM 709 C C . LEU A 1 91 ? 14.703 -21 -5.254 1 94.19 91 LEU A C 1
ATOM 711 O O . LEU A 1 91 ? 15.773 -20.438 -5.031 1 94.19 91 LEU A O 1
ATOM 715 N N . SER A 1 92 ? 14.258 -22.016 -4.578 1 95.31 92 SER A N 1
ATOM 716 C CA . SER A 1 92 ? 15.047 -22.531 -3.467 1 95.31 92 SER A CA 1
ATOM 717 C C . SER A 1 92 ? 16.281 -23.281 -3.967 1 95.31 92 SER A C 1
ATOM 719 O O . SER A 1 92 ? 16.297 -23.781 -5.094 1 95.31 92 SER A O 1
ATOM 721 N N . SER A 1 93 ? 17.234 -23.406 -3.072 1 94.31 93 SER A N 1
ATOM 722 C CA . SER A 1 93 ? 18.484 -24.047 -3.439 1 94.31 93 SER A CA 1
ATOM 723 C C . SER A 1 93 ? 18.266 -25.516 -3.812 1 94.31 93 SER A C 1
ATOM 725 O O . SER A 1 93 ? 18.938 -26.031 -4.707 1 94.31 93 SER A O 1
ATOM 727 N N . GLU A 1 94 ? 17.328 -26.156 -3.135 1 95.25 94 GLU A N 1
ATOM 728 C CA . GLU A 1 94 ? 17.062 -27.562 -3.383 1 95.25 94 GLU A CA 1
ATOM 729 C C . GLU A 1 94 ? 16.203 -27.766 -4.633 1 95.25 94 GLU A C 1
ATOM 731 O O . GLU A 1 94 ? 16.031 -28.891 -5.109 1 95.25 94 GLU A O 1
ATOM 736 N N . GLY A 1 95 ? 15.641 -26.672 -5.102 1 94.81 95 GLY A N 1
ATOM 737 C CA . GLY A 1 95 ? 14.828 -26.75 -6.309 1 94.81 95 GLY A CA 1
ATOM 738 C C . GLY A 1 95 ? 13.445 -27.328 -6.062 1 94.81 95 GLY A C 1
ATOM 739 O O . GLY A 1 95 ? 12.836 -27.891 -6.969 1 94.81 95 GLY A O 1
ATOM 740 N N . LEU A 1 96 ? 12.938 -27.219 -4.852 1 96.38 96 LEU A N 1
ATOM 741 C CA . LEU A 1 96 ? 11.656 -27.828 -4.504 1 96.38 96 LEU A CA 1
ATOM 742 C C . LEU A 1 96 ? 10.594 -26.766 -4.242 1 96.38 96 LEU A C 1
ATOM 744 O O . LEU A 1 96 ? 9.414 -27.094 -4.086 1 96.38 96 LEU A O 1
ATOM 748 N N . LEU A 1 97 ? 11.008 -25.516 -4.191 1 97.69 97 LEU A N 1
ATOM 749 C CA . LEU A 1 97 ? 10.109 -24.406 -3.863 1 97.69 97 LEU A CA 1
ATOM 750 C C . LEU A 1 97 ? 10.406 -23.188 -4.73 1 97.69 97 LEU A C 1
ATOM 752 O O . LEU A 1 97 ? 11.57 -22.828 -4.926 1 97.69 97 LEU A O 1
ATOM 756 N N . VAL A 1 98 ? 9.359 -22.594 -5.312 1 97.44 98 VAL A N 1
ATOM 757 C CA . VAL A 1 98 ? 9.484 -21.328 -6.008 1 97.44 98 VAL A CA 1
ATOM 758 C C . VAL A 1 98 ? 8.516 -20.297 -5.406 1 97.44 98 VAL A C 1
ATOM 760 O O . VAL A 1 98 ? 7.395 -20.656 -5.035 1 97.44 98 VAL A O 1
ATOM 763 N N . ARG A 1 99 ? 9 -19.078 -5.332 1 96.62 99 ARG A N 1
ATOM 764 C CA . ARG A 1 99 ? 8.203 -17.984 -4.789 1 96.62 99 ARG A CA 1
ATOM 765 C C . ARG A 1 99 ? 8.273 -16.75 -5.699 1 96.62 99 ARG A C 1
ATOM 767 O O . ARG A 1 99 ? 9.352 -16.406 -6.184 1 96.62 99 ARG A O 1
ATOM 774 N N . PHE A 1 100 ? 7.16 -16.125 -5.953 1 95.62 100 PHE A N 1
ATOM 775 C CA . PHE A 1 100 ? 7.16 -14.859 -6.668 1 95.62 100 PHE A CA 1
ATOM 776 C C . PHE A 1 100 ? 5.957 -14.016 -6.27 1 95.62 100 PHE A C 1
ATOM 778 O O . PHE A 1 100 ? 5.031 -14.508 -5.625 1 95.62 100 PHE A O 1
ATOM 785 N N . LEU A 1 101 ? 6.043 -12.75 -6.656 1 94.81 101 LEU A N 1
ATOM 786 C CA . LEU A 1 101 ? 5.02 -11.781 -6.277 1 94.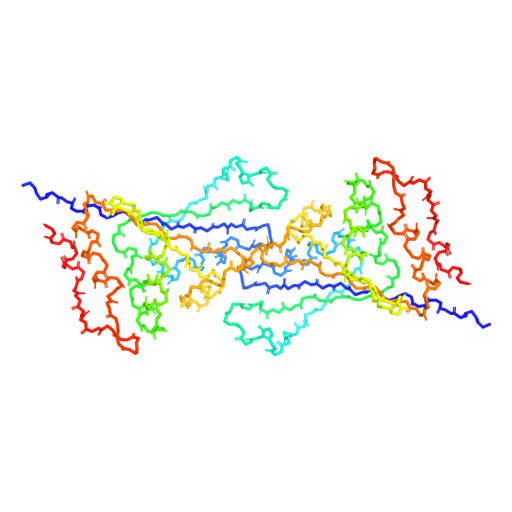81 101 LEU A CA 1
ATOM 787 C C . LEU A 1 101 ? 4.277 -11.266 -7.504 1 94.81 101 LEU A C 1
ATOM 789 O O . LEU A 1 101 ? 4.848 -11.188 -8.594 1 94.81 101 LEU A O 1
ATOM 793 N N . LEU A 1 102 ? 3.01 -10.992 -7.305 1 95.25 102 LEU A N 1
ATOM 794 C CA . LEU A 1 102 ? 2.186 -10.32 -8.312 1 95.25 102 LEU A CA 1
ATOM 795 C C . LEU A 1 102 ? 1.607 -9.023 -7.762 1 95.25 102 LEU A C 1
ATOM 797 O O . LEU A 1 102 ? 1.303 -8.93 -6.57 1 95.25 102 LEU A O 1
ATOM 801 N N . ASN A 1 103 ? 1.483 -8.078 -8.602 1 92.94 103 ASN A N 1
ATOM 802 C CA . ASN A 1 103 ? 0.91 -6.793 -8.227 1 92.94 103 ASN A CA 1
ATOM 803 C C . ASN A 1 103 ? -0.561 -6.922 -7.844 1 92.94 103 ASN A C 1
ATOM 805 O O . ASN A 1 103 ? -1.399 -7.254 -8.688 1 92.94 103 ASN A O 1
ATOM 809 N N . LYS A 1 104 ? -0.847 -6.613 -6.695 1 94.38 104 LYS A N 1
ATOM 810 C CA . LYS A 1 104 ? -2.191 -6.773 -6.148 1 94.38 104 LYS A CA 1
ATOM 811 C C . LYS A 1 104 ? -3.172 -5.809 -6.809 1 94.38 104 LYS A C 1
ATOM 813 O O . LYS A 1 104 ? -4.316 -6.172 -7.086 1 94.38 104 LYS A O 1
ATOM 818 N N . GLN A 1 105 ? -2.771 -4.609 -7.094 1 94 105 GLN A N 1
ATOM 819 C CA . GLN A 1 105 ? -3.645 -3.582 -7.656 1 94 105 GLN A CA 1
ATOM 820 C C . GLN A 1 105 ? -3.994 -3.893 -9.109 1 94 105 GLN A C 1
ATOM 822 O O . GLN A 1 105 ? -5.148 -3.74 -9.523 1 94 105 GLN A O 1
ATOM 827 N N . ALA A 1 106 ? -3.014 -4.297 -9.828 1 93.31 106 ALA A N 1
ATOM 828 C CA . ALA A 1 106 ? -3.266 -4.703 -11.211 1 93.31 106 ALA A CA 1
ATOM 829 C C . ALA A 1 106 ? -4.137 -5.953 -11.266 1 93.31 106 ALA A C 1
ATOM 831 O O . ALA A 1 106 ? -5.02 -6.066 -12.117 1 93.31 106 ALA A O 1
ATOM 832 N N . ALA A 1 107 ? -3.861 -6.871 -10.352 1 95.62 107 ALA A N 1
ATOM 833 C CA . ALA A 1 107 ? -4.641 -8.109 -10.281 1 95.62 107 ALA A CA 1
ATOM 834 C C . ALA A 1 107 ? -6.125 -7.809 -10.086 1 95.62 107 ALA A C 1
ATOM 836 O O . ALA A 1 107 ? -6.98 -8.492 -10.656 1 95.62 107 ALA A O 1
ATOM 837 N N . PHE A 1 108 ? -6.453 -6.848 -9.336 1 95.56 108 PHE A N 1
ATOM 838 C CA . PHE A 1 108 ? -7.84 -6.488 -9.047 1 95.56 108 PHE A CA 1
ATOM 839 C C . PHE A 1 108 ? -8.617 -6.262 -10.344 1 95.56 108 PHE A C 1
ATOM 841 O O . PHE A 1 108 ? -9.797 -6.586 -10.43 1 95.56 108 PHE A O 1
ATOM 848 N N . VAL A 1 109 ? -7.941 -5.738 -11.312 1 93.81 109 VAL A N 1
ATOM 849 C CA . VAL A 1 109 ? -8.633 -5.473 -12.57 1 93.81 109 VAL A CA 1
ATOM 850 C C . VAL A 1 109 ? -8.359 -6.602 -13.555 1 93.81 109 VAL A C 1
ATOM 852 O O . VAL A 1 109 ? -8.562 -6.445 -14.766 1 93.81 109 VAL A O 1
ATOM 855 N N . GLY A 1 110 ? -7.727 -7.676 -13.109 1 95.12 110 GLY A N 1
ATOM 856 C CA . GLY A 1 110 ? -7.621 -8.891 -13.906 1 95.12 110 GLY A CA 1
ATOM 857 C C . GLY A 1 110 ? -6.312 -8.992 -14.664 1 95.12 110 GLY A C 1
ATOM 858 O O . GLY A 1 110 ? -6.176 -9.82 -15.57 1 95.12 110 GLY A O 1
ATOM 859 N N . ILE A 1 111 ? -5.363 -8.164 -14.336 1 95.38 111 ILE A N 1
ATOM 860 C CA . ILE A 1 111 ? -4.109 -8.156 -15.086 1 95.38 111 ILE A CA 1
ATOM 861 C C . ILE A 1 111 ? -2.969 -8.625 -14.188 1 95.38 111 ILE A C 1
ATOM 863 O O . ILE A 1 111 ? -2.645 -7.973 -13.188 1 95.38 111 ILE A O 1
ATOM 867 N N . PRO A 1 112 ? -2.43 -9.75 -14.539 1 96.31 112 PRO A N 1
ATOM 868 C CA . PRO A 1 112 ? -1.227 -10.133 -13.797 1 96.31 112 PRO A CA 1
ATOM 869 C C . PRO A 1 112 ? -0.014 -9.273 -14.156 1 96.31 112 PRO A C 1
ATOM 871 O O . PRO A 1 112 ? 0.17 -8.922 -15.328 1 96.31 112 PRO A O 1
ATOM 874 N N . SER A 1 113 ? 0.782 -8.906 -13.125 1 93.69 113 SER A N 1
ATOM 875 C CA . SER A 1 113 ? 2.004 -8.141 -13.352 1 93.69 113 SER A CA 1
ATOM 876 C C . SER A 1 113 ? 2.984 -8.305 -12.203 1 93.69 113 SER A C 1
ATOM 878 O O . SER A 1 113 ? 2.576 -8.523 -11.055 1 93.69 113 SER A O 1
ATOM 880 N N . VAL A 1 114 ? 4.184 -8.227 -12.523 1 92.19 114 VAL A N 1
ATOM 881 C CA . VAL A 1 114 ? 5.223 -8.234 -11.5 1 92.19 114 VAL A CA 1
ATOM 882 C C . VAL A 1 114 ? 5.316 -6.859 -10.844 1 92.19 114 VAL A C 1
ATOM 884 O O . VAL A 1 114 ? 5.41 -5.844 -11.539 1 92.19 114 VAL A O 1
ATOM 887 N N . PRO A 1 115 ? 5.285 -6.867 -9.523 1 88.62 115 PRO A N 1
ATOM 888 C CA . PRO A 1 115 ? 5.309 -5.562 -8.859 1 88.62 115 PRO A CA 1
ATOM 889 C C . PRO A 1 115 ? 6.66 -4.863 -8.977 1 88.62 115 PRO A C 1
ATOM 891 O O . PRO A 1 115 ? 7.695 -5.527 -9.109 1 88.62 115 PRO A O 1
ATOM 894 N N . ALA A 1 116 ? 6.461 -3.527 -8.891 1 77.06 116 ALA A N 1
ATOM 895 C CA . ALA A 1 116 ? 7.688 -2.74 -8.812 1 77.06 116 ALA A CA 1
ATOM 896 C C . ALA A 1 116 ? 8.406 -2.979 -7.488 1 77.06 116 ALA A C 1
ATOM 898 O O . ALA A 1 116 ? 7.82 -3.508 -6.539 1 77.06 116 ALA A O 1
ATOM 899 N N . GLU A 1 117 ? 9.68 -2.938 -7.422 1 67.88 117 GLU A N 1
ATOM 900 C CA . GLU A 1 117 ? 10.508 -3.199 -6.25 1 67.88 117 GLU A CA 1
ATOM 901 C C . GLU A 1 117 ? 9.93 -2.523 -5.008 1 67.88 117 GLU A C 1
ATOM 903 O O . GLU A 1 117 ? 9.898 -3.119 -3.93 1 67.88 117 GLU A O 1
ATOM 908 N N . GLU A 1 118 ? 9.578 -1.277 -5.105 1 60.44 118 GLU A N 1
ATOM 909 C CA . GLU A 1 118 ? 9.023 -0.544 -3.971 1 60.44 118 GLU A CA 1
ATOM 910 C C . GLU A 1 118 ? 7.5 -0.467 -4.055 1 60.44 118 GLU A C 1
ATOM 912 O O . GLU A 1 118 ? 6.945 0.592 -4.352 1 60.44 118 GLU A O 1
ATOM 917 N N . GLU A 1 119 ? 6.957 -1.713 -4.109 1 59.69 119 GLU A N 1
ATOM 918 C CA . GLU A 1 119 ? 5.508 -1.646 -4.27 1 59.69 119 GLU A CA 1
ATOM 919 C C . GLU A 1 119 ? 4.828 -1.261 -2.961 1 59.69 119 GLU A C 1
ATOM 921 O O . GLU A 1 119 ? 5.066 -1.884 -1.924 1 59.69 119 GLU A O 1
ATOM 926 N N . PRO A 1 120 ? 4.121 -0.146 -2.99 1 54.81 120 PRO A N 1
ATOM 927 C CA . PRO A 1 120 ? 3.412 0.314 -1.794 1 54.81 120 PRO A CA 1
ATOM 928 C C . PRO A 1 120 ? 2.447 -0.731 -1.24 1 54.81 120 PRO A C 1
ATOM 930 O O . PRO A 1 120 ? 2.27 -0.83 -0.024 1 54.81 120 PRO A O 1
ATOM 933 N N . LEU A 1 121 ? 1.486 -1.259 -2.049 1 60.88 121 LEU A N 1
ATOM 934 C CA . LEU A 1 121 ? 0.273 -1.817 -1.463 1 60.88 121 LEU A CA 1
ATOM 935 C C . LEU A 1 121 ? 0.423 -3.316 -1.227 1 60.88 121 LEU A C 1
ATOM 937 O O . LEU A 1 121 ? -0.568 -4.016 -1.01 1 60.88 121 LEU A O 1
ATOM 941 N N . GLY A 1 122 ? 1.587 -3.754 -1.127 1 76.56 122 GLY A N 1
ATOM 942 C CA . GLY A 1 122 ? 1.75 -5.184 -0.916 1 76.56 122 GLY A CA 1
ATOM 943 C C . GLY A 1 122 ? 1.434 -6.008 -2.15 1 76.56 122 GLY A C 1
ATOM 944 O O . GLY A 1 122 ? 0.785 -5.523 -3.078 1 76.56 122 GLY A O 1
ATOM 945 N N . SER A 1 123 ? 1.888 -7.094 -2.193 1 91.19 123 SER A N 1
ATOM 946 C CA . SER A 1 123 ? 1.796 -7.98 -3.348 1 91.19 123 SER A CA 1
ATOM 947 C C . SER A 1 123 ? 1.054 -9.266 -3 1 91.19 123 SER A C 1
ATOM 949 O O . SER A 1 123 ? 0.811 -9.555 -1.826 1 91.19 123 SER A O 1
ATOM 951 N N . ILE A 1 124 ? 0.5 -9.836 -4.039 1 96.12 124 ILE A N 1
ATOM 952 C CA . ILE A 1 124 ? 0.063 -11.219 -3.916 1 96.12 124 ILE A CA 1
ATOM 953 C C . ILE A 1 124 ? 1.273 -12.148 -3.975 1 96.12 124 ILE A C 1
ATOM 955 O O . ILE A 1 124 ? 2.074 -12.078 -4.91 1 96.12 124 ILE A O 1
ATOM 959 N N . GLU A 1 125 ? 1.397 -12.961 -2.996 1 95.81 125 GLU A N 1
ATOM 960 C CA . GLU A 1 125 ? 2.506 -13.914 -2.953 1 95.81 125 GLU A CA 1
ATOM 961 C C . GLU A 1 125 ? 2.066 -15.289 -3.434 1 95.81 125 GLU A C 1
ATOM 963 O O . GLU A 1 125 ? 1.025 -15.797 -3.01 1 95.81 125 GLU A O 1
ATOM 968 N N . VAL A 1 126 ? 2.85 -15.875 -4.305 1 98.12 126 VAL A N 1
ATOM 969 C CA . VAL A 1 126 ? 2.613 -17.219 -4.809 1 98.12 126 VAL A CA 1
ATOM 970 C C . VAL A 1 126 ? 3.787 -18.125 -4.438 1 98.12 126 VAL A C 1
ATOM 972 O O . VAL A 1 126 ? 4.941 -17.812 -4.734 1 98.12 126 VAL A O 1
ATOM 975 N N . VAL A 1 127 ? 3.486 -19.203 -3.797 1 97.94 127 VAL A N 1
ATOM 976 C CA . VAL A 1 127 ? 4.48 -20.203 -3.438 1 97.94 127 VAL A CA 1
ATOM 977 C C . VAL A 1 127 ? 4.066 -21.562 -3.992 1 97.94 127 VAL A C 1
ATOM 979 O O . VAL A 1 127 ? 2.953 -22.031 -3.738 1 97.94 127 VAL A O 1
ATOM 982 N N . ILE A 1 128 ? 4.953 -22.188 -4.703 1 98.25 128 ILE A N 1
ATOM 983 C CA . ILE A 1 128 ? 4.684 -23.5 -5.266 1 98.25 128 ILE A CA 1
ATOM 984 C C . ILE A 1 128 ? 5.734 -24.5 -4.777 1 98.25 128 ILE A C 1
ATOM 986 O O . ILE A 1 128 ? 6.934 -24.234 -4.863 1 98.25 128 ILE A O 1
ATOM 990 N N . ARG A 1 129 ? 5.258 -25.594 -4.305 1 97.56 129 ARG A N 1
ATOM 991 C CA . ARG A 1 129 ? 6.141 -26.656 -3.846 1 97.56 129 ARG A CA 1
ATOM 992 C C . ARG A 1 129 ? 5.914 -27.938 -4.645 1 97.56 129 ARG A C 1
ATOM 994 O O . ARG A 1 129 ? 4.773 -28.281 -4.965 1 97.56 129 ARG A O 1
ATOM 1001 N N . THR A 1 130 ? 7.027 -28.594 -4.91 1 96.06 130 THR A N 1
ATOM 1002 C CA . THR A 1 130 ? 6.969 -29.906 -5.555 1 96.06 130 THR A CA 1
ATOM 1003 C C . THR A 1 130 ? 7.73 -30.938 -4.734 1 96.06 130 THR A C 1
ATOM 1005 O O . THR A 1 130 ? 8.477 -30.594 -3.822 1 96.06 130 THR A O 1
ATOM 1008 N N . ASP A 1 131 ? 7.516 -32.219 -5.102 1 93.44 131 ASP A N 1
ATOM 1009 C CA . ASP A 1 131 ? 8.133 -33.312 -4.355 1 93.44 131 ASP A CA 1
ATOM 1010 C C . ASP A 1 131 ? 9.539 -33.594 -4.879 1 93.44 131 ASP A C 1
ATOM 1012 O O . ASP A 1 131 ? 10.32 -34.281 -4.215 1 93.44 131 ASP A O 1
ATOM 1016 N N . SER A 1 132 ? 9.844 -33.125 -6.055 1 93.44 132 SER A N 1
ATOM 1017 C CA . SER A 1 132 ? 11.156 -33.375 -6.641 1 93.44 132 SER A CA 1
ATOM 1018 C C . SER A 1 132 ? 11.57 -32.219 -7.566 1 93.44 132 SER A C 1
ATOM 1020 O O . SER A 1 132 ? 10.711 -31.531 -8.109 1 93.44 132 SER A O 1
ATOM 1022 N N . PRO A 1 133 ? 12.867 -32.125 -7.762 1 94.19 133 PRO A N 1
ATOM 1023 C CA . PRO A 1 133 ? 13.344 -31.109 -8.711 1 94.19 133 PRO A CA 1
ATOM 1024 C C . PRO A 1 133 ? 12.859 -31.359 -10.133 1 94.19 133 PRO A C 1
ATOM 1026 O O . PRO A 1 133 ? 12.648 -30.422 -10.898 1 94.19 133 PRO A O 1
ATOM 1029 N N . GLU A 1 134 ? 12.75 -32.594 -10.492 1 93.31 134 GLU A N 1
ATOM 1030 C CA . GLU A 1 134 ? 12.258 -32.938 -11.82 1 93.31 134 GLU A CA 1
ATOM 1031 C C . GLU A 1 134 ? 10.836 -32.406 -12.031 1 93.31 134 GLU A C 1
ATOM 1033 O O . GLU A 1 134 ? 10.508 -31.906 -13.102 1 93.31 134 GLU A O 1
ATOM 1038 N N . GLU A 1 135 ? 10.039 -32.594 -11.008 1 93.62 135 GLU A N 1
ATOM 1039 C CA . GLU A 1 135 ? 8.672 -32.094 -11.078 1 93.62 135 GLU A CA 1
ATOM 1040 C C . GLU A 1 135 ? 8.656 -30.578 -11.195 1 93.62 135 GLU A C 1
ATOM 1042 O O . GLU A 1 135 ? 7.844 -30.016 -11.938 1 93.62 135 GLU A O 1
ATOM 1047 N N . MET A 1 136 ? 9.539 -29.953 -10.492 1 95.19 136 MET A N 1
ATOM 1048 C CA . MET A 1 136 ? 9.656 -28.5 -10.578 1 95.19 136 MET A CA 1
ATOM 1049 C C . MET A 1 136 ? 10.047 -28.062 -11.984 1 95.19 136 MET A C 1
ATOM 1051 O O . MET A 1 136 ? 9.508 -27.078 -12.508 1 95.19 136 MET A O 1
ATOM 1055 N N . GLU A 1 137 ? 10.953 -28.703 -12.555 1 93.88 137 GLU A N 1
ATOM 1056 C CA . GLU A 1 137 ? 11.375 -28.391 -13.914 1 93.88 137 GLU A CA 1
ATOM 1057 C C . GLU A 1 137 ? 10.211 -28.484 -14.891 1 93.88 137 GLU A C 1
ATOM 1059 O O . GLU A 1 137 ? 10.039 -27.609 -15.742 1 93.88 137 GLU A O 1
ATOM 1064 N N . LYS A 1 138 ? 9.445 -29.531 -14.742 1 95.12 138 LYS A N 1
ATOM 1065 C CA . LYS A 1 138 ? 8.273 -29.688 -15.602 1 95.12 138 LYS A CA 1
ATOM 1066 C C . LYS A 1 138 ? 7.277 -28.547 -15.383 1 95.12 138 LYS A C 1
ATOM 1068 O O . LYS A 1 138 ? 6.676 -28.062 -16.344 1 95.12 138 LYS A O 1
ATOM 1073 N N . LEU A 1 139 ? 7.066 -28.266 -14.156 1 95.88 139 LEU A N 1
ATOM 1074 C CA . LEU A 1 139 ? 6.199 -27.125 -13.836 1 95.88 139 LEU A CA 1
ATOM 1075 C C . LEU A 1 139 ? 6.668 -25.859 -14.547 1 95.88 139 LEU A C 1
ATOM 1077 O O . LEU A 1 139 ? 5.859 -25.141 -15.125 1 95.88 139 LEU A O 1
ATOM 1081 N N . PHE A 1 140 ? 7.934 -25.562 -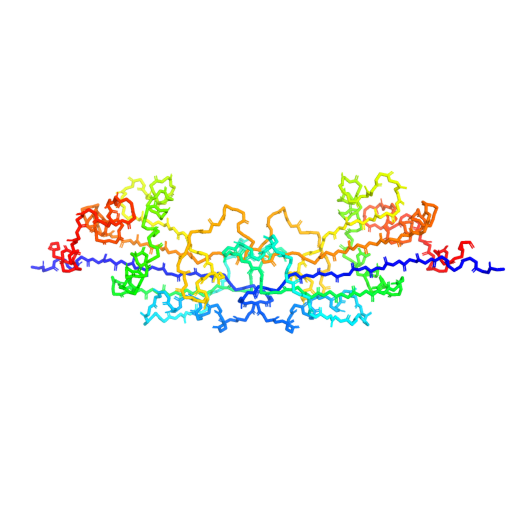14.523 1 95.62 140 PHE A N 1
ATOM 1082 C CA . PHE A 1 140 ? 8.5 -24.375 -15.172 1 95.62 140 PHE A CA 1
ATOM 1083 C C . PHE A 1 140 ? 8.258 -24.422 -16.672 1 95.62 140 PHE A C 1
ATOM 1085 O O . PHE A 1 140 ? 7.906 -23.406 -17.281 1 95.62 140 PHE A O 1
ATOM 1092 N N . GLU A 1 141 ? 8.516 -25.531 -17.188 1 96.19 141 GLU A N 1
ATOM 1093 C CA . GLU A 1 141 ? 8.312 -25.672 -18.625 1 96.19 141 GLU A CA 1
ATOM 1094 C C . GLU A 1 141 ? 6.867 -25.344 -19.016 1 96.19 141 GLU A C 1
ATOM 1096 O O . GLU A 1 141 ? 6.609 -24.812 -20.094 1 96.19 141 GLU A O 1
ATOM 1101 N N . TRP A 1 142 ? 6.031 -25.703 -18.141 1 97.31 142 TRP A N 1
ATOM 1102 C CA . TRP A 1 142 ? 4.617 -25.484 -18.422 1 97.31 142 TRP A CA 1
ATOM 1103 C C . TRP A 1 142 ? 4.199 -24.062 -18.078 1 97.31 142 TRP A C 1
ATOM 1105 O O . TRP A 1 142 ? 3.568 -23.391 -18.891 1 97.31 142 TRP A O 1
ATOM 1115 N N . LEU A 1 143 ? 4.484 -23.594 -16.906 1 97.75 143 LEU A N 1
ATOM 1116 C CA . LEU A 1 143 ? 4.008 -22.312 -16.406 1 97.75 143 LEU A CA 1
ATOM 1117 C C . LEU A 1 143 ? 4.848 -21.156 -16.953 1 97.75 143 LEU A C 1
ATOM 1119 O O . LEU A 1 143 ? 4.309 -20.141 -17.375 1 97.75 143 LEU A O 1
ATOM 1123 N N . LEU A 1 144 ? 6.176 -21.281 -16.953 1 97.69 144 LEU A N 1
ATOM 1124 C CA . LEU A 1 144 ? 7.102 -20.203 -17.281 1 97.69 144 LEU A CA 1
ATOM 1125 C C . LEU A 1 144 ? 8.125 -20.656 -18.312 1 97.69 144 LEU A C 1
ATOM 1127 O O . LEU A 1 144 ? 9.328 -20.531 -18.109 1 97.69 144 LEU A O 1
ATOM 1131 N N . PRO A 1 145 ? 7.672 -21.078 -19.406 1 97.31 145 PRO A N 1
ATOM 1132 C CA . PRO A 1 145 ? 8.625 -21.516 -20.438 1 97.31 145 PRO A CA 1
ATOM 1133 C C . PRO A 1 145 ? 9.484 -20.359 -20.969 1 97.31 145 PRO A C 1
ATOM 1135 O O . PRO A 1 145 ? 9.18 -19.203 -20.719 1 97.31 145 PRO A O 1
ATOM 1138 N N . LEU A 1 146 ? 10.594 -20.734 -21.672 1 96.81 146 LEU A N 1
ATOM 1139 C CA . LEU A 1 146 ? 11.352 -19.734 -22.422 1 96.81 146 LEU A CA 1
ATOM 1140 C C . LEU A 1 146 ? 10.484 -19.078 -23.484 1 96.81 146 LEU A C 1
ATOM 1142 O O . LEU A 1 146 ? 9.641 -19.734 -24.109 1 96.81 146 LEU A O 1
ATOM 1146 N N . THR A 1 147 ? 10.75 -17.797 -23.594 1 97.88 147 THR A N 1
ATOM 1147 C CA . THR A 1 147 ? 9.938 -17.078 -24.562 1 97.88 147 THR A CA 1
ATOM 1148 C C . THR A 1 147 ? 10.82 -16.344 -25.562 1 97.88 147 THR A C 1
ATOM 1150 O O . THR A 1 147 ? 12.016 -16.141 -25.312 1 97.88 147 THR A O 1
ATOM 1153 N N . GLU A 1 148 ? 10.273 -16.062 -26.703 1 97.06 148 GLU A N 1
ATOM 1154 C CA . GLU A 1 148 ? 10.766 -15.109 -27.703 1 97.06 148 GLU A CA 1
ATOM 1155 C C . GLU A 1 148 ? 9.734 -14.016 -27.984 1 97.06 148 GLU A C 1
ATOM 1157 O O . GLU A 1 148 ? 8.625 -14.312 -28.422 1 97.06 148 GLU A O 1
ATOM 1162 N N . GLU A 1 149 ? 10.117 -12.812 -27.703 1 95.31 149 GLU A N 1
ATOM 1163 C CA . GLU A 1 149 ? 9.211 -11.672 -27.859 1 95.31 149 GLU A CA 1
ATOM 1164 C C . GLU A 1 149 ? 7.922 -11.891 -27.062 1 95.31 149 GLU A C 1
ATOM 1166 O O . GLU A 1 149 ? 6.828 -11.648 -27.594 1 95.31 149 GLU A O 1
ATOM 1171 N N . GLY A 1 150 ? 8.023 -12.602 -25.938 1 95.25 150 GLY A N 1
ATOM 1172 C CA . GLY A 1 150 ? 6.918 -12.758 -25 1 95.25 150 GLY A CA 1
ATOM 1173 C C . GLY A 1 150 ? 6.062 -13.984 -25.281 1 95.25 150 GLY A C 1
ATOM 1174 O O . GLY A 1 150 ? 5.113 -14.266 -24.562 1 95.25 150 GLY A O 1
ATOM 1175 N N . VAL A 1 151 ? 6.461 -14.719 -26.312 1 96.81 151 VAL A N 1
ATOM 1176 C CA . VAL A 1 151 ? 5.699 -15.898 -26.719 1 96.81 151 VAL A CA 1
ATOM 1177 C C . VAL A 1 151 ? 6.504 -17.156 -26.422 1 96.81 151 VAL A C 1
ATOM 1179 O O . VAL A 1 151 ? 7.684 -17.25 -26.766 1 96.81 151 VAL A O 1
ATOM 1182 N N . PRO A 1 152 ? 5.797 -18.094 -25.844 1 97.5 152 PRO A N 1
ATOM 1183 C CA . PRO A 1 152 ? 6.543 -19.328 -25.578 1 97.5 152 PRO A CA 1
ATOM 1184 C C . PRO A 1 152 ? 7.121 -19.953 -26.844 1 97.5 152 PRO A C 1
ATOM 1186 O O . PRO A 1 152 ? 6.426 -20.062 -27.844 1 97.5 152 PRO A O 1
ATOM 1189 N N . VAL A 1 153 ? 8.367 -20.344 -26.688 1 97.75 153 VAL A N 1
ATOM 1190 C CA . VAL A 1 153 ? 9.008 -21.047 -27.797 1 97.75 153 VAL A CA 1
ATOM 1191 C C . VAL A 1 153 ? 8.391 -22.438 -27.953 1 97.75 153 VAL A C 1
ATOM 1193 O O . VAL A 1 153 ? 8.18 -22.906 -29.078 1 97.75 153 VAL A O 1
ATOM 1196 N N . VAL A 1 154 ? 8.156 -23.109 -26.859 1 96.38 154 VAL A N 1
ATOM 1197 C CA . VAL A 1 154 ? 7.512 -24.406 -26.797 1 96.38 154 VAL A CA 1
ATOM 1198 C C . VAL A 1 154 ? 6.43 -24.406 -25.719 1 96.38 154 VAL A C 1
ATOM 1200 O O . VAL A 1 154 ? 6.637 -23.859 -24.625 1 96.38 154 VAL A O 1
ATOM 1203 N N . GLU A 1 155 ? 5.246 -25 -26.109 1 96.12 155 GLU A N 1
ATOM 1204 C CA . GLU A 1 155 ? 4.18 -25.172 -25.125 1 96.12 155 GLU A CA 1
ATOM 1205 C C . GLU A 1 155 ? 4 -26.641 -24.75 1 96.12 155 GLU A C 1
ATOM 1207 O O . GLU A 1 155 ? 4.047 -27.516 -25.609 1 96.12 155 GLU A O 1
ATOM 1212 N N . VAL A 1 156 ? 3.877 -26.844 -23.5 1 93.94 156 VAL A N 1
ATOM 1213 C CA . VAL A 1 156 ? 3.557 -28.188 -23.047 1 93.94 156 VAL A CA 1
ATOM 1214 C C . VAL A 1 156 ? 2.201 -28.172 -22.344 1 93.94 156 VAL A C 1
ATOM 1216 O O . VAL A 1 156 ? 1.751 -27.141 -21.859 1 93.94 156 VAL A O 1
ATOM 1219 N N . GLU A 1 157 ? 1.552 -29.344 -22.297 1 91.88 157 GLU A N 1
ATOM 1220 C CA . GLU A 1 157 ? 0.242 -29.453 -21.672 1 91.88 157 GLU A CA 1
ATOM 1221 C C . GLU A 1 157 ? 0.375 -29.75 -20.172 1 91.88 157 GLU A C 1
ATOM 1223 O O . GLU A 1 157 ? 1.427 -30.203 -19.719 1 91.88 157 GLU A O 1
ATOM 1228 N N . MET A 1 158 ? -0.69 -29.469 -19.531 1 87.19 158 MET A N 1
ATOM 1229 C CA . MET A 1 158 ? -0.72 -29.656 -18.078 1 87.19 158 MET A CA 1
ATOM 1230 C C . MET A 1 158 ? -0.452 -31.109 -17.703 1 87.19 158 MET A C 1
ATOM 1232 O O . MET A 1 158 ? 0.155 -31.391 -16.672 1 87.19 158 MET A O 1
ATOM 1236 N N . ASP A 1 159 ? -0.938 -32 -18.516 1 87.25 159 ASP A N 1
ATOM 1237 C CA . ASP A 1 159 ? -0.739 -33.438 -18.281 1 87.25 159 ASP A CA 1
ATOM 1238 C C . ASP A 1 159 ? 0.748 -33.781 -18.234 1 87.25 159 ASP A C 1
ATOM 1240 O O . ASP A 1 159 ? 1.149 -34.719 -17.547 1 87.25 159 ASP A O 1
ATOM 1244 N N . TYR A 1 160 ? 1.439 -33.031 -18.984 1 83.44 160 TYR A N 1
ATOM 1245 C CA . TYR A 1 160 ? 2.889 -33.188 -18.984 1 83.44 160 TYR A CA 1
ATOM 1246 C C . TYR A 1 160 ? 3.463 -33 -17.578 1 83.44 160 TYR A C 1
ATOM 1248 O O . TYR A 1 160 ? 4.387 -33.719 -17.188 1 83.44 160 TYR A O 1
ATOM 1256 N N . VAL A 1 161 ? 2.898 -32.156 -16.812 1 85.69 161 VAL A N 1
ATOM 1257 C CA . VAL A 1 161 ? 3.365 -31.844 -15.469 1 85.69 161 VAL A CA 1
ATOM 1258 C C . VAL A 1 161 ? 2.914 -32.969 -14.508 1 85.69 161 VAL A C 1
ATOM 1260 O O . VAL A 1 161 ? 3.66 -33.344 -13.609 1 85.69 161 VAL A O 1
ATOM 1263 N N . GLU A 1 162 ? 1.756 -33.469 -14.812 1 80.31 162 GLU A N 1
ATOM 1264 C CA . GLU A 1 162 ? 1.156 -34.438 -13.898 1 80.31 162 GLU A CA 1
ATOM 1265 C C . GLU A 1 162 ? 1.742 -35.812 -14.109 1 80.31 162 GLU A C 1
ATOM 1267 O O . GLU A 1 162 ? 1.686 -36.688 -13.219 1 80.31 162 GLU A O 1
ATOM 1272 N N . ARG A 1 163 ? 2.271 -36.062 -15.312 1 70.25 163 ARG A N 1
ATOM 1273 C CA . ARG A 1 163 ? 2.711 -37.406 -15.695 1 70.25 163 ARG A CA 1
ATOM 1274 C C . ARG A 1 163 ? 4.125 -37.688 -15.195 1 70.25 163 ARG A C 1
ATOM 1276 O O . ARG A 1 163 ? 4.652 -38.781 -15.375 1 70.25 163 ARG A O 1
ATOM 1283 N N . GLY A 1 164 ? 4.418 -37.344 -13.93 1 51.59 164 GLY A N 1
ATOM 1284 C CA . GLY A 1 164 ? 5.688 -37.906 -13.492 1 51.59 164 GLY A CA 1
ATOM 1285 C C . GLY A 1 164 ? 5.668 -39.406 -13.391 1 51.59 164 GLY A C 1
ATOM 1286 O O . GLY A 1 164 ? 4.598 -40.031 -13.297 1 51.59 164 GLY A O 1
ATOM 1287 N N . MET B 1 1 ? -5.227 47.375 8.719 1 28.53 1 MET B N 1
ATOM 1288 C CA . MET B 1 1 ? -5.332 46.438 7.605 1 28.53 1 MET B CA 1
ATOM 1289 C C . MET B 1 1 ? -4.891 45.031 8.023 1 28.53 1 MET B C 1
ATOM 1291 O O . MET B 1 1 ? -3.744 44.844 8.43 1 28.53 1 MET B O 1
ATOM 1295 N N . TRP B 1 2 ? -5.578 44.344 8.852 1 37.5 2 TRP B N 1
ATOM 1296 C CA . TRP B 1 2 ? -5.211 43.062 9.477 1 37.5 2 TRP B CA 1
ATOM 1297 C C . TRP B 1 2 ? -4.613 42.094 8.453 1 37.5 2 TRP B C 1
ATOM 1299 O O . TRP B 1 2 ? -5.246 41.781 7.445 1 37.5 2 TRP B O 1
ATOM 1309 N N . SER B 1 3 ? -3.508 42.375 7.984 1 41.31 3 SER B N 1
ATOM 1310 C CA . SER B 1 3 ? -2.754 41.5 7.066 1 41.31 3 SER B CA 1
ATOM 1311 C C . SER B 1 3 ? -3.037 40.031 7.324 1 41.31 3 SER B C 1
ATOM 1313 O O . SER B 1 3 ? -2.775 39.531 8.414 1 41.31 3 SER B O 1
ATOM 1315 N N . ARG B 1 4 ? -4.191 39.5 7.152 1 50.78 4 ARG B N 1
ATOM 1316 C CA . ARG B 1 4 ? -4.762 38.156 7.371 1 50.78 4 ARG B CA 1
ATOM 1317 C C . ARG B 1 4 ? -3.754 37.062 7.039 1 50.78 4 ARG B C 1
ATOM 1319 O O . ARG B 1 4 ? -3.244 37 5.922 1 50.78 4 ARG B O 1
ATOM 1326 N N . PHE B 1 5 ? -2.781 36.75 7.984 1 60.06 5 PHE B N 1
ATOM 1327 C CA . PHE B 1 5 ? -1.878 35.625 7.969 1 60.06 5 PHE B CA 1
ATOM 1328 C C . PHE B 1 5 ? -2.576 34.375 7.402 1 60.06 5 PHE B C 1
ATOM 1330 O O . PHE B 1 5 ? -3.65 34 7.875 1 60.06 5 PHE B O 1
ATOM 1337 N N . MET B 1 6 ? -2.32 34.156 6.109 1 82.62 6 MET B N 1
ATOM 1338 C CA . MET B 1 6 ? -3.086 33.094 5.441 1 82.62 6 MET B CA 1
ATOM 1339 C C . MET B 1 6 ? -2.32 31.781 5.438 1 82.62 6 MET B C 1
ATOM 1341 O O . MET B 1 6 ? -1.216 31.703 4.895 1 82.62 6 MET B O 1
ATOM 1345 N N . ILE B 1 7 ? -2.508 31 6.461 1 94.69 7 ILE B N 1
ATOM 1346 C CA . ILE B 1 7 ? -2.01 29.625 6.457 1 94.69 7 ILE B CA 1
ATOM 1347 C C . ILE B 1 7 ? -2.945 28.734 5.641 1 94.69 7 ILE B C 1
ATOM 1349 O O . ILE B 1 7 ? -4.16 28.75 5.852 1 94.69 7 ILE B O 1
ATOM 1353 N N . ASN B 1 8 ? -2.307 28.141 4.641 1 97.62 8 ASN B N 1
ATOM 1354 C CA . ASN B 1 8 ? -3.051 27.172 3.838 1 97.62 8 ASN B CA 1
ATOM 1355 C C . ASN B 1 8 ? -2.582 25.734 4.102 1 97.62 8 ASN B C 1
ATOM 1357 O O . ASN B 1 8 ? -1.386 25.453 4.023 1 97.62 8 ASN B O 1
ATOM 1361 N N . VAL B 1 9 ? -3.52 24.891 4.457 1 98.44 9 VAL B N 1
ATOM 1362 C CA . VAL B 1 9 ? -3.234 23.484 4.719 1 98.44 9 VAL B CA 1
ATOM 1363 C C . VAL B 1 9 ? -3.887 22.609 3.648 1 98.44 9 VAL B C 1
ATOM 1365 O O . VAL B 1 9 ? -5.094 22.703 3.416 1 98.44 9 VAL B O 1
ATOM 1368 N N . LYS B 1 10 ? -3.078 21.812 3.006 1 98.62 10 LYS B N 1
ATOM 1369 C CA . LYS B 1 10 ? -3.568 20.812 2.049 1 98.62 10 LYS B CA 1
ATOM 1370 C C . LYS B 1 10 ? -3.236 19.406 2.504 1 98.62 10 LYS B C 1
ATOM 1372 O O . LYS B 1 10 ? -2.096 19.109 2.873 1 98.62 10 LYS B O 1
ATOM 1377 N N . VAL B 1 11 ? -4.242 18.562 2.52 1 98.88 11 VAL B N 1
ATOM 1378 C CA . VAL B 1 11 ? -4.086 17.172 2.902 1 98.88 11 VAL B CA 1
ATOM 1379 C C . VAL B 1 11 ? -4.566 16.266 1.77 1 98.88 11 VAL B C 1
ATOM 1381 O O . VAL B 1 11 ? -5.617 16.5 1.177 1 98.88 11 VAL B O 1
ATOM 1384 N N . SER B 1 12 ? -3.738 15.227 1.49 1 98.12 12 SER B N 1
ATOM 1385 C CA . SER B 1 12 ? -4.137 14.344 0.4 1 98.12 12 SER B CA 1
ATOM 1386 C C . SER B 1 12 ? -3.639 12.922 0.632 1 98.12 12 SER B C 1
ATOM 1388 O O . SER B 1 12 ? -2.66 12.711 1.353 1 98.12 12 SER B O 1
ATOM 1390 N N . ALA B 1 13 ? -4.301 12 0.019 1 96.44 13 ALA B N 1
ATOM 1391 C CA . ALA B 1 13 ? -3.896 10.594 0.012 1 96.44 13 ALA B CA 1
ATOM 1392 C C . ALA B 1 13 ? -4.418 9.883 -1.231 1 96.44 13 ALA B C 1
ATOM 1394 O O . ALA B 1 13 ? -5.539 10.141 -1.678 1 96.44 13 ALA B O 1
ATOM 1395 N N . ALA B 1 14 ? -3.574 9.016 -1.672 1 93.94 14 ALA B N 1
ATOM 1396 C CA . ALA B 1 14 ? -3.998 8.18 -2.789 1 93.94 14 ALA B CA 1
ATOM 1397 C C . ALA B 1 14 ? -4.961 7.09 -2.322 1 93.94 14 ALA B C 1
ATOM 1399 O O . ALA B 1 14 ? -4.863 6.609 -1.191 1 93.94 14 ALA B O 1
ATOM 1400 N N . VAL B 1 15 ? -5.883 6.734 -3.234 1 95.5 15 VAL B N 1
ATOM 1401 C CA . VAL B 1 15 ? -6.77 5.594 -3.035 1 95.5 15 VAL B CA 1
ATOM 1402 C C . VAL B 1 15 ? -6.477 4.523 -4.082 1 95.5 15 VAL B C 1
ATOM 1404 O O . VAL B 1 15 ? -6.664 4.746 -5.281 1 95.5 15 VAL B O 1
ATOM 1407 N N . TYR B 1 16 ? -6.121 3.43 -3.633 1 93.69 16 TYR B N 1
ATOM 1408 C CA . TYR B 1 16 ? -5.773 2.344 -4.543 1 93.69 16 TYR B CA 1
ATOM 1409 C C . TYR B 1 16 ? -6.984 1.462 -4.828 1 93.69 16 TYR B C 1
ATOM 1411 O O . TYR B 1 16 ? -7.957 1.466 -4.066 1 93.69 16 TYR B O 1
ATOM 1419 N N . PRO B 1 17 ? -6.875 0.632 -5.859 1 93.88 17 PRO B N 1
ATOM 1420 C CA . PRO B 1 17 ? -8.023 -0.153 -6.312 1 93.88 17 PRO B CA 1
ATOM 1421 C C . PRO B 1 17 ? -8.562 -1.085 -5.23 1 93.88 17 PRO B C 1
ATOM 1423 O O . PRO B 1 17 ? -9.781 -1.268 -5.117 1 93.88 17 PRO B O 1
ATOM 1426 N N . THR B 1 18 ? -7.699 -1.61 -4.383 1 95.69 18 THR B N 1
ATOM 1427 C CA . THR B 1 18 ? -8.164 -2.564 -3.383 1 95.69 18 THR B CA 1
ATOM 1428 C C . THR B 1 18 ? -8.625 -1.845 -2.119 1 95.69 18 THR B C 1
ATOM 1430 O O . THR B 1 18 ? -9.148 -2.473 -1.194 1 95.69 18 THR B O 1
ATOM 1433 N N . GLU B 1 19 ? -8.461 -0.531 -2.102 1 96.12 19 GLU B N 1
ATOM 1434 C CA . GLU B 1 19 ? -8.859 0.218 -0.914 1 96.12 19 GLU B CA 1
ATOM 1435 C C . GLU B 1 19 ? -10.336 0.609 -0.978 1 96.12 19 GLU B C 1
ATOM 1437 O O . GLU B 1 19 ? -10.922 0.656 -2.059 1 96.12 19 GLU B O 1
ATOM 1442 N N . ASP B 1 20 ? -10.844 0.778 0.22 1 97.62 20 ASP B N 1
ATOM 1443 C CA . ASP B 1 20 ? -12.148 1.415 0.391 1 97.62 20 ASP B CA 1
ATOM 1444 C C . ASP B 1 20 ? -12 2.926 0.555 1 97.62 20 ASP B C 1
ATOM 1446 O O . ASP B 1 20 ? -11.43 3.396 1.538 1 97.62 20 ASP B O 1
ATOM 1450 N N . PRO B 1 21 ? -12.602 3.668 -0.358 1 97.88 21 PRO B N 1
ATOM 1451 C CA . PRO B 1 21 ? -12.461 5.121 -0.263 1 97.88 21 PRO B CA 1
ATOM 1452 C C . PRO B 1 21 ? -12.953 5.676 1.07 1 97.88 21 PRO B C 1
ATOM 1454 O O . PRO B 1 21 ? -12.406 6.66 1.578 1 97.88 21 PRO B O 1
ATOM 1457 N N . GLU B 1 22 ? -13.969 5.086 1.63 1 98.5 22 GLU B N 1
ATOM 1458 C CA . GLU B 1 22 ? -14.508 5.566 2.9 1 98.5 22 GLU B CA 1
ATOM 1459 C C . GLU B 1 22 ? -13.508 5.359 4.035 1 98.5 22 GLU B C 1
ATOM 1461 O O . GLU B 1 22 ? -13.422 6.176 4.953 1 98.5 22 GLU B O 1
ATOM 1466 N N . LYS B 1 23 ? -12.812 4.262 3.973 1 98.31 23 LYS B N 1
ATOM 1467 C CA . LYS B 1 23 ? -11.812 4.004 5.004 1 98.31 23 LYS B CA 1
ATOM 1468 C C . LYS B 1 23 ? -10.633 4.969 4.875 1 98.31 23 LYS B C 1
ATOM 1470 O O . LYS B 1 23 ? -10.07 5.406 5.883 1 98.31 23 LYS B O 1
ATOM 1475 N N . VAL B 1 24 ? -10.25 5.281 3.627 1 98.19 24 VAL B N 1
ATOM 1476 C CA . VAL B 1 24 ? -9.203 6.27 3.412 1 98.19 24 VAL B CA 1
ATOM 1477 C C . VAL B 1 24 ? -9.672 7.637 3.895 1 98.19 24 VAL B C 1
ATOM 1479 O O . VAL B 1 24 ? -8.914 8.375 4.531 1 98.19 24 VAL B O 1
ATOM 1482 N N . THR B 1 25 ? -10.922 7.957 3.611 1 98.81 25 THR B N 1
ATOM 1483 C CA . THR B 1 25 ? -11.516 9.188 4.113 1 98.81 25 THR B CA 1
ATOM 1484 C C . THR B 1 25 ? -11.438 9.25 5.637 1 98.81 25 THR B C 1
ATOM 1486 O O . THR B 1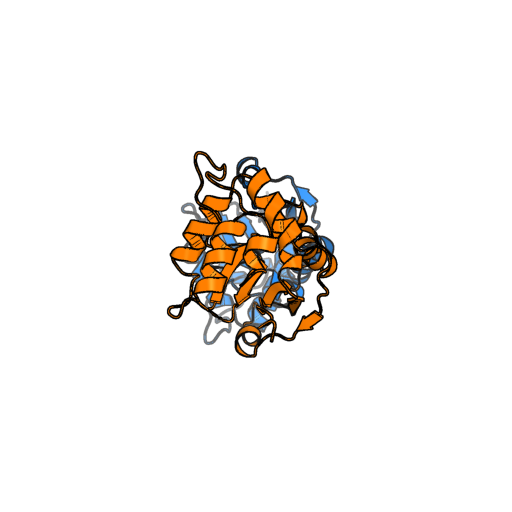 25 ? -11.055 10.273 6.203 1 98.81 25 THR B O 1
ATOM 1489 N N . LYS B 1 26 ? -11.773 8.18 6.242 1 98.62 26 LYS B N 1
ATOM 1490 C CA . LYS B 1 26 ? -11.711 8.109 7.699 1 98.62 26 LYS B CA 1
ATOM 1491 C C . LYS B 1 26 ? -10.289 8.328 8.203 1 98.62 26 LYS B C 1
ATOM 1493 O O . LYS B 1 26 ? -10.078 9.07 9.164 1 98.62 26 LYS B O 1
ATOM 1498 N N . ALA B 1 27 ? -9.344 7.656 7.562 1 98.25 27 ALA B N 1
ATOM 1499 C CA . ALA B 1 27 ? -7.949 7.785 7.961 1 98.25 27 ALA B CA 1
ATOM 1500 C C . ALA B 1 27 ? -7.508 9.25 7.961 1 98.25 27 ALA B C 1
ATOM 1502 O O . ALA B 1 27 ? -6.773 9.68 8.852 1 98.25 27 ALA B O 1
ATOM 1503 N N . ILE B 1 28 ? -7.969 10 6.965 1 98.88 28 ILE B N 1
ATOM 1504 C CA . ILE B 1 28 ? -7.605 11.406 6.859 1 98.88 28 ILE B CA 1
ATOM 1505 C C . ILE B 1 28 ? -8.375 12.219 7.895 1 98.88 28 ILE B C 1
ATOM 1507 O O . ILE B 1 28 ? -7.785 13 8.648 1 98.88 28 ILE B O 1
ATOM 1511 N N . SER B 1 29 ? -9.617 11.977 8.031 1 98.75 29 SER B N 1
ATOM 1512 C CA . SER B 1 29 ? -10.516 12.836 8.797 1 98.75 29 SER B CA 1
ATOM 1513 C C . SER B 1 29 ? -10.289 12.68 10.297 1 98.75 29 SER B C 1
ATOM 1515 O O . SER B 1 29 ? -10.562 13.602 11.07 1 98.75 29 SER B O 1
ATOM 1517 N N . VAL B 1 30 ? -9.812 11.562 10.672 1 98.44 30 VAL B N 1
ATOM 1518 C CA . VAL B 1 30 ? -9.562 11.344 12.094 1 98.44 30 VAL B CA 1
ATOM 1519 C C . VAL B 1 30 ? -8.422 12.242 12.562 1 98.44 30 VAL B C 1
ATOM 1521 O O . VAL B 1 30 ? -8.414 12.695 13.711 1 98.44 30 VAL B O 1
ATOM 1524 N N . LEU B 1 31 ? -7.555 12.562 11.68 1 98.81 31 LEU B N 1
ATOM 1525 C CA . LEU B 1 31 ? -6.41 13.398 12.023 1 98.81 31 LEU B CA 1
ATOM 1526 C C . LEU B 1 31 ? -6.691 14.867 11.711 1 98.81 31 LEU B C 1
ATOM 1528 O O . LEU B 1 31 ? -6.059 15.758 12.281 1 98.81 31 LEU B O 1
ATOM 1532 N N . PHE B 1 32 ? -7.586 15.07 10.797 1 98.81 32 PHE B N 1
ATOM 1533 C CA . PHE B 1 32 ? -7.914 16.406 10.328 1 98.81 32 PHE B CA 1
ATOM 1534 C C . PHE B 1 32 ? -9.422 16.656 10.383 1 98.81 32 PHE B C 1
ATOM 1536 O O . PHE B 1 32 ? -10.078 16.719 9.336 1 98.81 32 PHE B O 1
ATOM 1543 N N . THR B 1 33 ? -9.828 16.875 11.555 1 97.81 33 THR B N 1
ATOM 1544 C CA . THR B 1 33 ? -11.258 17 11.812 1 97.81 33 THR B CA 1
ATOM 1545 C C . THR B 1 33 ? -11.844 18.172 11.031 1 97.81 33 THR B C 1
ATOM 1547 O O . THR B 1 33 ? -11.281 19.266 11.016 1 97.81 33 THR B O 1
ATOM 1550 N N . GLY B 1 34 ? -12.961 17.922 10.414 1 97.44 34 GLY B N 1
ATOM 1551 C CA . GLY B 1 34 ? -13.672 18.984 9.719 1 97.44 34 GLY B CA 1
ATOM 1552 C C . GLY B 1 34 ? -13.258 19.125 8.266 1 97.44 34 GLY B C 1
ATOM 1553 O O . GLY B 1 34 ? -13.859 19.891 7.512 1 97.44 34 GLY B O 1
ATOM 1554 N N . ILE B 1 35 ? -12.32 18.375 7.805 1 98.62 35 ILE B N 1
ATOM 1555 C CA . ILE B 1 35 ? -11.828 18.516 6.438 1 98.62 35 ILE B CA 1
ATOM 1556 C C . ILE B 1 35 ? -12.875 18 5.457 1 98.62 35 ILE B C 1
ATOM 1558 O O . ILE B 1 35 ? -13.539 16.984 5.715 1 98.62 35 ILE B O 1
ATOM 1562 N N . GLU B 1 36 ? -13.062 18.75 4.426 1 98.5 36 GLU B N 1
ATOM 1563 C CA . GLU B 1 36 ? -13.875 18.297 3.299 1 98.5 36 GLU B CA 1
ATOM 1564 C C . GLU B 1 36 ? -12.992 17.766 2.168 1 98.5 36 GLU B C 1
ATOM 1566 O O . GLU B 1 36 ? -12.188 18.5 1.601 1 98.5 36 GLU B O 1
ATOM 1571 N N . LEU B 1 37 ? -13.219 16.547 1.878 1 98.75 37 LEU B N 1
ATOM 1572 C CA . LEU B 1 37 ? -12.367 15.898 0.885 1 98.75 37 LEU B CA 1
ATOM 1573 C C . LEU B 1 37 ? -13.086 15.789 -0.458 1 98.75 37 LEU B C 1
ATOM 1575 O O . LEU B 1 37 ? -14.297 15.555 -0.507 1 98.75 37 LEU B O 1
ATOM 1579 N N . GLN B 1 38 ? -12.312 15.953 -1.476 1 98.31 38 GLN B N 1
ATOM 1580 C CA . GLN B 1 38 ? -12.805 15.758 -2.836 1 98.31 38 GLN B CA 1
ATOM 1581 C C . GLN B 1 38 ? -11.93 14.781 -3.609 1 98.31 38 GLN B C 1
ATOM 1583 O O . GLN B 1 38 ? -10.727 14.672 -3.338 1 98.31 38 GLN B O 1
ATOM 1588 N N . LYS B 1 39 ? -12.578 14.148 -4.531 1 97.06 39 LYS B N 1
ATOM 1589 C CA . LYS B 1 39 ? -11.844 13.258 -5.422 1 97.06 39 LYS B CA 1
ATOM 1590 C C . LYS B 1 39 ? -11.133 14.039 -6.527 1 97.06 39 LYS B C 1
ATOM 1592 O O . LYS B 1 39 ? -11.734 14.914 -7.152 1 97.06 39 LYS B O 1
ATOM 1597 N N . GLU B 1 40 ? -9.898 13.789 -6.621 1 93.81 40 GLU B N 1
ATOM 1598 C CA . GLU B 1 40 ? -9.125 14.375 -7.715 1 93.81 40 GLU B CA 1
ATOM 1599 C C . GLU B 1 40 ? -8.523 13.289 -8.602 1 93.81 40 GLU B C 1
ATOM 1601 O O . GLU B 1 40 ? -8.078 12.25 -8.109 1 93.81 40 GLU B O 1
ATOM 1606 N N . PRO B 1 41 ? -8.625 13.594 -9.898 1 84.12 41 PRO B N 1
ATOM 1607 C CA . PRO B 1 41 ? -7.961 12.625 -10.773 1 84.12 41 PRO B CA 1
ATOM 1608 C C . PRO B 1 41 ? -6.445 12.594 -10.57 1 84.12 41 PRO B C 1
ATOM 1610 O O . PRO B 1 41 ? -5.867 13.555 -10.062 1 84.12 41 PRO B O 1
ATOM 1613 N N . LEU B 1 42 ? -5.949 11.484 -10.977 1 84.12 42 LEU B N 1
ATOM 1614 C CA . LEU B 1 42 ? -4.5 11.344 -10.891 1 84.12 42 LEU B CA 1
ATOM 1615 C C . LEU B 1 42 ? -3.807 12.18 -11.961 1 84.12 42 LEU B C 1
ATOM 1617 O O . LEU B 1 42 ? -4.355 12.391 -13.047 1 84.12 42 LEU B O 1
ATOM 1621 N N . ASP B 1 43 ? -2.732 12.641 -11.508 1 74.81 43 ASP B N 1
ATOM 1622 C CA . ASP B 1 43 ? -1.93 13.297 -12.539 1 74.81 43 ASP B CA 1
ATOM 1623 C C . ASP B 1 43 ? -1.496 12.305 -13.617 1 74.81 43 ASP B C 1
ATOM 1625 O O . ASP B 1 43 ? -1.459 11.102 -13.375 1 74.81 43 ASP B O 1
ATOM 1629 N N . ALA B 1 44 ? -1.277 12.781 -14.727 1 66.38 44 ALA B N 1
ATOM 1630 C CA . ALA B 1 44 ? -0.929 11.961 -15.883 1 66.38 44 ALA B CA 1
ATOM 1631 C C . ALA B 1 44 ? 0.211 11 -15.562 1 66.38 44 ALA B C 1
ATOM 1633 O O . ALA B 1 44 ? 0.173 9.828 -15.945 1 66.38 44 ALA B O 1
ATOM 1634 N N . ALA B 1 45 ? 1.118 11.562 -14.836 1 65.62 45 ALA B N 1
ATOM 1635 C CA . ALA B 1 45 ? 2.295 10.758 -14.516 1 65.62 45 ALA B CA 1
ATOM 1636 C C . ALA B 1 45 ? 1.919 9.555 -13.656 1 65.62 45 ALA B C 1
ATOM 1638 O O . ALA B 1 45 ? 2.471 8.469 -13.828 1 65.62 45 ALA B O 1
ATOM 1639 N N . GLU B 1 46 ? 1.036 9.773 -12.758 1 63.97 46 GLU B N 1
ATOM 1640 C CA . GLU B 1 46 ? 0.566 8.719 -11.867 1 63.97 46 GLU B CA 1
ATOM 1641 C C . GLU B 1 46 ? -0.294 7.707 -12.625 1 63.97 46 GLU B C 1
ATOM 1643 O O . GLU B 1 46 ? -0.312 6.523 -12.281 1 63.97 46 GLU B O 1
ATOM 1648 N N . SER B 1 47 ? -0.872 8.195 -13.609 1 60.41 47 SER B N 1
ATOM 1649 C CA . SER B 1 47 ? -1.838 7.375 -14.336 1 60.41 47 SER B CA 1
ATOM 1650 C C . SER B 1 47 ? -1.14 6.395 -15.273 1 60.41 47 SER B C 1
ATOM 1652 O O . SER B 1 47 ? -1.704 5.359 -15.633 1 60.41 47 SER B O 1
ATOM 1654 N N . GLU B 1 48 ? -0.052 6.684 -15.641 1 57.69 48 GLU B N 1
ATOM 1655 C CA . GLU B 1 48 ? 0.624 5.852 -16.641 1 57.69 48 GLU B CA 1
ATOM 1656 C C . GLU B 1 48 ? 1.227 4.605 -15.992 1 57.69 48 GLU B C 1
ATOM 1658 O O . GLU B 1 48 ? 1.609 3.666 -16.688 1 57.69 48 GLU B O 1
ATOM 1663 N N . LYS B 1 49 ? 1.047 4.637 -14.758 1 59.22 49 LYS B N 1
ATOM 1664 C CA . LYS B 1 49 ? 1.651 3.473 -14.117 1 59.22 49 LYS B CA 1
ATOM 1665 C C . LYS B 1 49 ? 0.635 2.346 -13.953 1 59.22 49 LYS B C 1
ATOM 1667 O O . LYS B 1 49 ? -0.54 2.598 -13.68 1 59.22 49 LYS B O 1
ATOM 1672 N N . ARG B 1 50 ? 0.981 1.275 -14.547 1 54.81 50 ARG B N 1
ATOM 1673 C CA . ARG B 1 50 ? 0.13 0.095 -14.438 1 54.81 50 ARG B CA 1
ATOM 1674 C C . ARG B 1 50 ? -0.302 -0.138 -12.992 1 54.81 50 ARG B C 1
ATOM 1676 O O . ARG B 1 50 ? -1.38 -0.681 -12.742 1 54.81 50 ARG B O 1
ATOM 1683 N N . VAL B 1 51 ? 0.52 0.225 -12.086 1 61.03 51 VAL B N 1
ATOM 1684 C CA . VAL B 1 51 ? 0.267 0.072 -10.656 1 61.03 51 VAL B CA 1
ATOM 1685 C C . VAL B 1 51 ? 0.016 1.44 -10.031 1 61.03 51 VAL B C 1
ATOM 1687 O O . VAL B 1 51 ? 0.958 2.129 -9.633 1 61.03 51 VAL B O 1
ATOM 1690 N N . SER B 1 52 ? -1.284 1.884 -10.32 1 75.81 52 SER B N 1
ATOM 1691 C CA . SER B 1 52 ? -1.557 3.271 -9.961 1 75.81 52 SER B CA 1
ATOM 1692 C C . SER B 1 52 ? -2.768 3.377 -9.039 1 75.81 52 SER B C 1
ATOM 1694 O O . SER B 1 52 ? -3.631 2.496 -9.039 1 75.81 52 SER B O 1
ATOM 1696 N N . PRO B 1 53 ? -2.668 4.328 -8.211 1 88.5 53 PRO B N 1
ATOM 1697 C CA . PRO B 1 53 ? -3.896 4.656 -7.48 1 88.5 53 PRO B CA 1
ATOM 1698 C C . PRO B 1 53 ? -5.082 4.914 -8.406 1 88.5 53 PRO B C 1
ATOM 1700 O O . PRO B 1 53 ? -4.891 5.234 -9.586 1 88.5 53 PRO B O 1
ATOM 1703 N N . ALA B 1 54 ? -6.223 4.547 -7.918 1 91.38 54 ALA B N 1
ATOM 1704 C CA . ALA B 1 54 ? -7.441 4.844 -8.672 1 91.38 54 ALA B CA 1
ATOM 1705 C C . ALA B 1 54 ? -7.691 6.348 -8.734 1 91.38 54 ALA B C 1
ATOM 1707 O O . ALA B 1 54 ? -8.086 6.871 -9.781 1 91.38 54 ALA B O 1
ATOM 1708 N N . PHE B 1 55 ? -7.492 7.051 -7.695 1 94.69 55 PHE B N 1
ATOM 1709 C CA . PHE B 1 55 ? -7.652 8.5 -7.582 1 94.69 55 PHE B CA 1
ATOM 1710 C C . PHE B 1 55 ? -7.012 9.016 -6.301 1 94.69 55 PHE B C 1
ATOM 1712 O O . PHE B 1 55 ? -6.387 8.258 -5.562 1 94.69 55 PHE B O 1
ATOM 1719 N N . ARG B 1 56 ? -7.152 10.297 -6.176 1 96.06 56 ARG B N 1
ATOM 1720 C CA . ARG B 1 56 ? -6.645 10.938 -4.965 1 96.06 56 ARG B CA 1
ATOM 1721 C C . ARG B 1 56 ? -7.758 11.68 -4.234 1 96.06 56 ARG B C 1
ATOM 1723 O O . ARG B 1 56 ? -8.648 12.25 -4.863 1 96.06 56 ARG B O 1
ATOM 1730 N N . LEU B 1 57 ? -7.707 11.531 -2.922 1 98.31 57 LEU B N 1
ATOM 1731 C CA . LEU B 1 57 ? -8.539 12.391 -2.092 1 98.31 57 LEU B CA 1
ATOM 1732 C C . LEU B 1 57 ? -7.742 13.586 -1.58 1 98.31 57 LEU B C 1
ATOM 1734 O O . LEU B 1 57 ? -6.629 13.43 -1.079 1 98.31 57 LEU B O 1
ATOM 1738 N N . THR B 1 58 ? -8.328 14.75 -1.738 1 98.44 58 THR B N 1
ATOM 1739 C CA . THR B 1 58 ? -7.641 15.969 -1.322 1 98.44 58 THR B CA 1
ATOM 1740 C C . THR B 1 58 ? -8.602 16.922 -0.622 1 98.44 58 THR B C 1
ATOM 1742 O O . THR B 1 58 ? -9.773 17.031 -1.002 1 98.44 58 THR B O 1
ATOM 1745 N N . GLY B 1 59 ? -8.117 17.578 0.375 1 98.69 59 GLY B N 1
ATOM 1746 C CA . GLY B 1 59 ? -8.812 18.641 1.071 1 98.69 59 GLY B CA 1
ATOM 1747 C C . GLY B 1 59 ? -7.902 19.781 1.485 1 98.69 59 GLY B C 1
ATOM 1748 O O . GLY B 1 59 ? -6.691 19.594 1.624 1 98.69 59 GLY B O 1
ATOM 1749 N N . GLU B 1 60 ? -8.562 20.906 1.612 1 98.12 60 GLU B N 1
ATOM 1750 C CA . GLU B 1 60 ? -7.789 22.094 1.98 1 98.12 60 GLU B CA 1
ATOM 1751 C C . GLU B 1 60 ? -8.539 22.938 3.006 1 98.12 60 GLU B C 1
ATOM 1753 O O . GLU B 1 60 ? -9.758 22.859 3.121 1 98.12 60 GLU B O 1
ATOM 1758 N N . GLY B 1 61 ? -7.805 23.703 3.738 1 97.5 61 GLY B N 1
ATOM 1759 C CA . GLY B 1 61 ? -8.328 24.594 4.754 1 97.5 61 GLY B CA 1
ATOM 1760 C C . GLY B 1 61 ? -7.254 25.406 5.453 1 97.5 61 GLY B C 1
ATOM 1761 O O . GLY B 1 61 ? -6.164 25.594 4.914 1 97.5 61 GLY B O 1
ATOM 1762 N N . GLY B 1 62 ? -7.652 25.984 6.543 1 95.81 62 GLY B N 1
ATOM 1763 C CA . GLY B 1 62 ? -6.723 26.797 7.305 1 95.81 62 GLY B CA 1
ATOM 1764 C C . GLY B 1 62 ? -6.121 26.078 8.492 1 95.81 62 GLY B C 1
ATOM 1765 O O . GLY B 1 62 ? -6.098 24.844 8.531 1 95.81 62 GLY B O 1
ATOM 1766 N N . LEU B 1 63 ? -5.625 26.875 9.375 1 95.88 63 LEU B N 1
ATOM 1767 C CA . LEU B 1 63 ? -4.914 26.406 10.555 1 95.88 63 LEU B CA 1
ATOM 1768 C C . LEU B 1 63 ? -5.793 25.484 11.398 1 95.88 63 LEU B C 1
ATOM 1770 O O . LEU B 1 63 ? -5.289 24.562 12.047 1 95.88 63 LEU B O 1
ATOM 1774 N N . ASP B 1 64 ? -7.062 25.703 11.344 1 95.44 64 ASP B N 1
ATOM 1775 C CA . ASP B 1 64 ? -7.988 24.953 12.172 1 95.44 64 ASP B CA 1
ATOM 1776 C C . ASP B 1 64 ? -7.938 23.469 11.836 1 95.44 64 ASP B C 1
ATOM 1778 O O . ASP B 1 64 ? -8.242 22.609 12.68 1 95.44 64 ASP B O 1
ATOM 1782 N N . LEU B 1 65 ? -7.555 23.094 10.617 1 97.75 65 LEU B N 1
ATOM 1783 C CA . LEU B 1 65 ? -7.465 21.703 10.203 1 97.75 65 LEU B CA 1
ATOM 1784 C C . LEU B 1 65 ? -6.379 20.969 10.984 1 97.75 65 LEU B C 1
ATOM 1786 O O . LEU B 1 65 ? -6.359 19.734 11.031 1 97.75 65 LEU B O 1
ATOM 1790 N N . LEU B 1 66 ? -5.48 21.719 11.625 1 98.06 66 LEU B N 1
ATOM 1791 C CA . LEU B 1 66 ? -4.32 21.125 12.266 1 98.06 66 LEU B CA 1
ATOM 1792 C C . LEU B 1 66 ? -4.566 20.922 13.758 1 98.06 66 LEU B C 1
ATOM 1794 O O . LEU B 1 66 ? -3.738 20.328 14.453 1 98.06 66 LEU B O 1
ATOM 1798 N N . PHE B 1 67 ? -5.676 21.344 14.203 1 97.62 67 PHE B N 1
ATOM 1799 C CA . PHE B 1 67 ? -5.914 21.344 15.641 1 97.62 67 PHE B CA 1
ATOM 1800 C C . PHE B 1 67 ? -5.898 19.938 16.203 1 97.62 67 PHE B C 1
ATOM 1802 O O . PHE B 1 67 ? -5.223 19.656 17.203 1 97.62 67 PHE B O 1
ATOM 1809 N N . THR B 1 68 ? -6.695 19.062 15.594 1 98.5 68 THR B N 1
ATOM 1810 C CA . THR B 1 68 ? -6.742 17.688 16.062 1 98.5 68 THR B CA 1
ATOM 1811 C C . THR B 1 68 ? -5.367 17.031 15.969 1 98.5 68 THR B C 1
ATOM 1813 O O . THR B 1 68 ? -4.918 16.375 16.922 1 98.5 68 THR B O 1
ATOM 1816 N N . LEU B 1 69 ? -4.672 17.25 14.898 1 98.75 69 LEU B N 1
ATOM 1817 C CA . LEU B 1 69 ? -3.334 16.688 14.734 1 98.75 69 LEU B CA 1
ATOM 1818 C C . LEU B 1 69 ? -2.393 17.219 15.82 1 98.75 69 LEU B C 1
ATOM 1820 O O . LEU B 1 69 ? -1.574 16.453 16.344 1 98.75 69 LEU B O 1
ATOM 1824 N N . HIS B 1 70 ? -2.498 18.438 16.125 1 98.44 70 HIS B N 1
ATOM 1825 C CA . HIS B 1 70 ? -1.701 19.062 17.172 1 98.44 70 HIS B CA 1
ATOM 1826 C C . HIS B 1 70 ? -1.771 18.266 18.469 1 98.44 70 HIS B C 1
ATOM 1828 O O . HIS B 1 70 ? -0.738 17.938 19.062 1 98.44 70 HIS B O 1
ATOM 1834 N N . GLY B 1 71 ? -2.961 17.922 18.875 1 98.25 71 GLY B N 1
ATOM 1835 C CA . GLY B 1 71 ? -3.139 17.156 20.094 1 98.25 71 GLY B CA 1
ATOM 1836 C C . GLY B 1 71 ? -2.641 15.727 19.984 1 98.25 71 GLY B C 1
ATOM 1837 O O . GLY B 1 71 ? -2.025 15.203 20.906 1 98.25 71 GLY B O 1
ATOM 1838 N N . LEU B 1 72 ? -2.861 15.148 18.891 1 98.56 72 LEU B N 1
ATOM 1839 C CA . LEU B 1 72 ? -2.541 13.734 18.688 1 98.56 72 LEU B CA 1
ATOM 1840 C C . LEU B 1 72 ? -1.031 13.516 18.672 1 98.56 72 LEU B C 1
ATOM 1842 O O . LEU B 1 72 ? -0.536 12.539 19.234 1 98.56 72 LEU B O 1
ATOM 1846 N N . ILE B 1 73 ? -0.221 14.398 18.062 1 98.44 73 ILE B N 1
ATOM 1847 C CA . ILE B 1 73 ? 1.214 14.156 17.953 1 98.44 73 ILE B CA 1
ATOM 1848 C C . ILE B 1 73 ? 1.882 14.414 19.297 1 98.44 73 ILE B C 1
ATOM 1850 O O . ILE B 1 73 ? 2.953 13.867 19.578 1 98.44 73 ILE B O 1
ATOM 1854 N N . ARG B 1 74 ? 1.264 15.195 20.172 1 98.19 74 ARG B N 1
ATOM 1855 C CA . ARG B 1 74 ? 1.705 15.312 21.562 1 98.19 74 ARG B CA 1
ATOM 1856 C C . ARG B 1 74 ? 1.409 14.039 22.344 1 98.19 74 ARG B C 1
ATOM 1858 O O . ARG B 1 74 ? 2.277 13.523 23.047 1 98.19 74 ARG B O 1
ATOM 1865 N N . ARG B 1 75 ? 0.187 13.586 22.203 1 97.69 75 ARG B N 1
ATOM 1866 C CA . ARG B 1 75 ? -0.237 12.391 22.922 1 97.69 75 ARG B CA 1
ATOM 1867 C C . ARG B 1 75 ? 0.644 11.195 22.578 1 97.69 75 ARG B C 1
ATOM 1869 O O . ARG B 1 75 ? 1.021 10.422 23.453 1 97.69 75 ARG B O 1
ATOM 1876 N N . GLU B 1 76 ? 0.992 11.07 21.281 1 97 76 GLU B N 1
ATOM 1877 C CA . GLU B 1 76 ? 1.767 9.93 20.797 1 97 76 GLU B CA 1
ATOM 1878 C C . GLU B 1 76 ? 3.266 10.188 20.922 1 97 76 GLU B C 1
ATOM 1880 O O . GLU B 1 76 ? 4.078 9.305 20.641 1 97 76 GLU B O 1
ATOM 1885 N N . ALA B 1 77 ? 3.668 11.367 21.297 1 97.81 77 ALA B N 1
ATOM 1886 C CA . ALA B 1 77 ? 5.059 11.773 21.484 1 97.81 77 ALA B CA 1
ATOM 1887 C C . ALA B 1 77 ? 5.867 11.562 20.203 1 97.81 77 ALA B C 1
ATOM 1889 O O . ALA B 1 77 ? 6.961 10.984 20.25 1 97.81 77 ALA B O 1
ATOM 1890 N N . ILE B 1 78 ? 5.305 12.109 19.078 1 97.62 78 ILE B N 1
ATOM 1891 C CA . ILE B 1 78 ? 6.02 11.883 17.812 1 97.62 78 ILE B CA 1
ATOM 1892 C C . ILE B 1 78 ? 6.367 13.219 17.172 1 97.62 78 ILE B C 1
ATOM 1894 O O . ILE B 1 78 ? 6.621 13.281 15.969 1 97.62 78 ILE B O 1
ATOM 1898 N N . ILE B 1 79 ? 6.328 14.305 17.922 1 98.5 79 ILE B N 1
ATOM 1899 C CA . ILE B 1 79 ? 6.676 15.609 17.391 1 98.5 79 ILE B CA 1
ATOM 1900 C C . ILE B 1 79 ? 8.078 15.562 16.781 1 98.5 79 ILE B C 1
ATOM 1902 O O . ILE B 1 79 ? 8.289 16 15.648 1 98.5 79 ILE B O 1
ATOM 1906 N N . ASP B 1 80 ? 9.039 14.922 17.422 1 97.44 80 ASP B N 1
ATOM 1907 C CA . ASP B 1 80 ? 10.43 14.867 16.969 1 97.44 80 ASP B CA 1
ATOM 1908 C C . ASP B 1 80 ? 10.547 14.086 15.664 1 97.44 80 ASP B C 1
ATOM 1910 O O . ASP B 1 80 ? 11.344 14.445 14.789 1 97.44 80 ASP B O 1
ATOM 1914 N N . SER B 1 81 ? 9.805 12.992 15.625 1 95.94 81 SER B N 1
ATOM 1915 C CA . SER B 1 81 ? 9.844 12.18 14.414 1 95.94 81 SER B CA 1
ATOM 1916 C C . SER B 1 81 ? 9.414 12.992 13.195 1 95.94 81 SER B C 1
ATOM 1918 O O . SER B 1 81 ? 10.062 12.93 12.141 1 95.94 81 SER B O 1
ATOM 1920 N N . ILE B 1 82 ? 8.383 13.789 13.344 1 97.31 82 ILE B N 1
ATOM 1921 C CA . ILE B 1 82 ? 7.902 14.617 12.234 1 97.31 82 ILE B CA 1
ATOM 1922 C C . ILE B 1 82 ? 8.898 15.742 11.961 1 97.31 82 ILE B C 1
ATOM 1924 O O . ILE B 1 82 ? 9.25 16 10.805 1 97.31 82 ILE B O 1
ATOM 1928 N N . ARG B 1 83 ? 9.336 16.406 13 1 95.94 83 ARG B N 1
ATOM 1929 C CA . ARG B 1 83 ? 10.305 17.5 12.859 1 95.94 83 ARG B CA 1
ATOM 1930 C C . ARG B 1 83 ? 11.523 17.047 12.055 1 95.94 83 ARG B C 1
ATOM 1932 O O . ARG B 1 83 ? 11.977 17.75 11.156 1 95.94 83 ARG B O 1
ATOM 1939 N N . ASN B 1 84 ? 12.016 15.93 12.352 1 95 84 ASN B N 1
ATOM 1940 C CA . ASN B 1 84 ? 13.195 15.398 11.672 1 95 84 ASN B CA 1
ATOM 1941 C C . ASN B 1 84 ? 12.938 15.203 10.18 1 95 84 ASN B C 1
ATOM 1943 O O . ASN B 1 84 ? 13.797 15.531 9.352 1 95 84 ASN B O 1
ATOM 1947 N N . LYS B 1 85 ? 11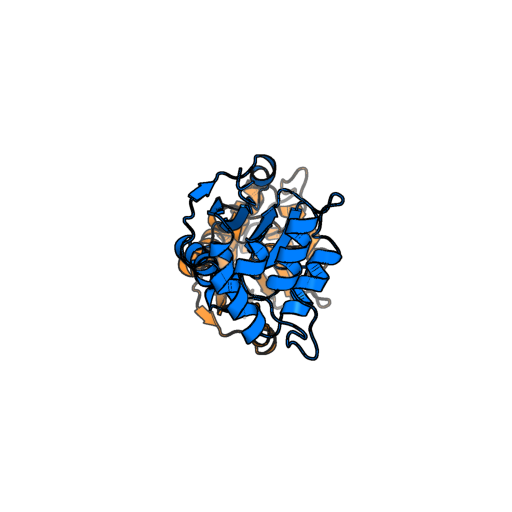.781 14.711 9.867 1 93.5 85 LYS B N 1
ATOM 1948 C CA . LYS B 1 85 ? 11.453 14.508 8.461 1 93.5 85 LYS B CA 1
ATOM 1949 C C . LYS B 1 85 ? 11.312 15.844 7.73 1 93.5 85 LYS B C 1
ATOM 1951 O O . LYS B 1 85 ? 11.742 15.977 6.586 1 93.5 85 LYS B O 1
ATOM 1956 N N . VAL B 1 86 ? 10.695 16.781 8.375 1 91.56 86 VAL B N 1
ATOM 1957 C CA . VAL B 1 86 ? 10.438 18.094 7.789 1 91.56 86 VAL B CA 1
ATOM 1958 C C . VAL B 1 86 ? 11.758 18.812 7.531 1 91.56 86 VAL B C 1
ATOM 1960 O O . VAL B 1 86 ? 11.961 19.391 6.457 1 91.56 86 VAL B O 1
ATOM 1963 N N . PHE B 1 87 ? 12.586 18.844 8.391 1 88.62 87 PHE B N 1
ATOM 1964 C CA . PHE B 1 87 ? 13.828 19.594 8.258 1 88.62 87 PHE B CA 1
ATOM 1965 C C . PHE B 1 87 ? 14.781 18.906 7.293 1 88.62 87 PHE B C 1
ATOM 1967 O O . PHE B 1 87 ? 15.625 19.547 6.668 1 88.62 87 PHE B O 1
ATOM 1974 N N . SER B 1 88 ? 14.664 17.688 7.203 1 87.81 88 SER B N 1
ATOM 1975 C CA . SER B 1 88 ? 15.523 16.953 6.285 1 87.81 88 SER B CA 1
ATOM 1976 C C . SER B 1 88 ? 15.109 17.172 4.836 1 87.81 88 SER B C 1
ATOM 1978 O O . SER B 1 88 ? 15.953 17.453 3.977 1 87.81 88 SER B O 1
ATOM 1980 N N . LYS B 1 89 ? 13.812 17.156 4.582 1 88.44 89 LYS B N 1
ATOM 1981 C CA . LYS B 1 89 ? 13.414 17.172 3.178 1 88.44 89 LYS B CA 1
ATOM 1982 C C . LYS B 1 89 ? 12.109 17.938 2.98 1 88.44 89 LYS B C 1
ATOM 1984 O O . LYS B 1 89 ? 11.703 18.203 1.846 1 88.44 89 LYS B O 1
ATOM 1989 N N . GLY B 1 90 ? 11.586 18.406 3.961 1 93.56 90 GLY B N 1
ATOM 1990 C CA . GLY B 1 90 ? 10.195 18.812 3.842 1 93.56 90 GLY B CA 1
ATOM 1991 C C . GLY B 1 90 ? 10.023 20.328 3.768 1 93.56 90 GLY B C 1
ATOM 1992 O O . GLY B 1 90 ? 8.945 20.812 3.41 1 93.56 90 GLY B O 1
ATOM 1993 N N . LEU B 1 91 ? 10.977 21.047 4.145 1 94.38 91 LEU B N 1
ATOM 1994 C CA . LEU B 1 91 ? 10.883 22.5 4.156 1 94.38 91 LEU B CA 1
ATOM 1995 C C . LEU B 1 91 ? 11.469 23.094 2.881 1 94.38 91 LEU B C 1
ATOM 1997 O O . LEU B 1 91 ? 12.562 22.734 2.463 1 94.38 91 LEU B O 1
ATOM 2001 N N . SER B 1 92 ? 10.734 24 2.309 1 95.38 92 SER B N 1
ATOM 2002 C CA . SER B 1 92 ? 11.211 24.656 1.093 1 95.38 92 SER B CA 1
ATOM 2003 C C . SER B 1 92 ? 12.359 25.609 1.391 1 95.38 92 SER B C 1
ATOM 2005 O O . SER B 1 92 ? 12.484 26.125 2.51 1 95.38 92 SER B O 1
ATOM 2007 N N . SER B 1 93 ? 13.102 25.922 0.354 1 94.19 93 SER B N 1
ATOM 2008 C CA . SER B 1 93 ? 14.266 26.781 0.517 1 94.19 93 SER B CA 1
ATOM 2009 C C . SER B 1 93 ? 13.852 28.188 0.957 1 94.19 93 SER B C 1
ATOM 2011 O O . SER B 1 93 ? 14.555 28.828 1.739 1 94.19 93 SER B O 1
ATOM 2013 N N . GLU B 1 94 ? 12.727 28.641 0.459 1 95.25 94 GLU B N 1
ATOM 2014 C CA . GLU B 1 94 ? 12.258 29.984 0.784 1 95.25 94 GLU B CA 1
ATOM 2015 C C . GLU B 1 94 ? 11.609 30.016 2.166 1 95.25 94 GLU B C 1
ATOM 2017 O O . GLU B 1 94 ? 11.328 31.094 2.693 1 95.25 94 GLU B O 1
ATOM 2022 N N . GLY B 1 95 ? 11.328 28.859 2.693 1 94.88 95 GLY B N 1
ATOM 2023 C CA . GLY B 1 95 ? 10.742 28.797 4.02 1 94.88 95 GLY B CA 1
ATOM 2024 C C . GLY B 1 95 ? 9.258 29.109 4.031 1 94.88 95 GLY B C 1
ATOM 2025 O O . GLY B 1 95 ? 8.719 29.562 5.043 1 94.88 95 GLY B O 1
ATOM 2026 N N . LEU B 1 96 ? 8.57 28.906 2.926 1 96.38 96 LEU B N 1
ATOM 2027 C CA . LEU B 1 96 ? 7.164 29.281 2.82 1 96.38 96 LEU B CA 1
ATOM 2028 C C . LEU B 1 96 ? 6.281 28.031 2.715 1 96.38 96 LEU B C 1
ATOM 2030 O O . LEU B 1 96 ? 5.055 28.141 2.766 1 96.38 96 LEU B O 1
ATOM 2034 N N . LEU B 1 97 ? 6.898 26.875 2.568 1 97.81 97 LEU B N 1
ATOM 2035 C CA . LEU B 1 97 ? 6.168 25.625 2.373 1 97.81 97 LEU B CA 1
ATOM 2036 C C . LEU B 1 97 ? 6.82 24.484 3.15 1 97.81 97 LEU B C 1
ATOM 2038 O O . LEU B 1 97 ? 8.047 24.344 3.139 1 97.81 97 LEU B O 1
ATOM 2042 N N . VAL B 1 98 ? 6.004 23.719 3.885 1 97.69 98 VAL B N 1
ATOM 2043 C CA . VAL B 1 98 ? 6.477 22.5 4.516 1 97.69 98 VAL B CA 1
ATOM 2044 C C . VAL B 1 98 ? 5.621 21.312 4.062 1 97.69 98 VAL B C 1
ATOM 2046 O O . VAL B 1 98 ? 4.406 21.453 3.893 1 97.69 98 VAL B O 1
ATOM 2049 N N . ARG B 1 99 ? 6.289 20.203 3.893 1 97.88 99 ARG B N 1
ATOM 2050 C CA . ARG B 1 99 ? 5.625 18.969 3.467 1 97.88 99 ARG B CA 1
ATOM 2051 C C . ARG B 1 99 ? 6.066 17.797 4.32 1 97.88 99 ARG B C 1
ATOM 2053 O O . ARG B 1 99 ? 7.254 17.641 4.613 1 97.88 99 ARG B O 1
ATOM 2060 N N . PHE B 1 100 ? 5.129 16.984 4.746 1 97.12 100 PHE B N 1
ATOM 2061 C CA . PHE B 1 100 ? 5.477 15.734 5.418 1 97.12 100 PHE B CA 1
ATOM 2062 C C . PHE B 1 100 ? 4.395 14.68 5.211 1 97.12 100 PHE B C 1
ATOM 2064 O O . PHE B 1 100 ? 3.297 15 4.742 1 97.12 100 PHE B O 1
ATOM 2071 N N . LEU B 1 101 ? 4.777 13.453 5.555 1 96.44 101 LEU B N 1
ATOM 2072 C CA . LEU B 1 101 ? 3.895 12.32 5.332 1 96.44 101 LEU B CA 1
ATOM 2073 C C . LEU B 1 101 ? 3.471 11.695 6.656 1 96.44 101 LEU B C 1
ATOM 2075 O O . LEU B 1 101 ? 4.223 11.727 7.637 1 96.44 101 LEU B O 1
ATOM 2079 N N . LEU B 1 102 ? 2.246 11.188 6.664 1 96.62 102 LEU B N 1
ATOM 2080 C CA . LEU B 1 102 ? 1.737 10.398 7.777 1 96.62 102 LEU B CA 1
ATOM 2081 C C . LEU B 1 102 ? 1.312 9.008 7.312 1 96.62 102 LEU B C 1
ATOM 2083 O O . LEU B 1 102 ? 0.796 8.852 6.203 1 96.62 102 LEU B O 1
ATOM 2087 N N . ASN B 1 103 ? 1.536 8.055 8.125 1 94.5 103 ASN B N 1
ATOM 2088 C CA . ASN B 1 103 ? 1.148 6.68 7.832 1 94.5 103 ASN B CA 1
ATOM 2089 C C . ASN B 1 103 ? -0.365 6.539 7.707 1 94.5 103 ASN B C 1
ATOM 2091 O O . ASN B 1 103 ? -1.093 6.727 8.688 1 94.5 103 ASN B O 1
ATOM 2095 N N . LYS B 1 104 ? -0.791 6.172 6.617 1 95.19 104 LYS B N 1
ATOM 2096 C CA . LYS B 1 104 ? -2.215 6.086 6.309 1 95.19 104 LYS B CA 1
ATOM 2097 C C . LYS B 1 104 ? -2.883 4.965 7.098 1 95.19 104 LYS B C 1
ATOM 2099 O O . LYS B 1 104 ? -4.008 5.121 7.582 1 95.19 104 LYS B O 1
ATOM 2104 N N . GLN B 1 105 ? -2.227 3.828 7.273 1 94.69 105 GLN B N 1
ATOM 2105 C CA . GLN B 1 105 ? -2.795 2.666 7.949 1 94.69 105 GLN B CA 1
ATOM 2106 C C . GLN B 1 105 ? -2.943 2.916 9.445 1 94.69 105 GLN B C 1
ATOM 2108 O O . GLN B 1 105 ? -3.961 2.561 10.047 1 94.69 105 GLN B O 1
ATOM 2113 N N . ALA B 1 106 ? -1.95 3.512 10 1 94.5 106 ALA B N 1
ATOM 2114 C CA . ALA B 1 106 ? -2.025 3.867 11.414 1 94.5 106 ALA B CA 1
ATOM 2115 C C . ALA B 1 106 ? -3.082 4.941 11.656 1 94.5 106 ALA B C 1
ATOM 2117 O O . ALA B 1 106 ? -3.809 4.891 12.656 1 94.5 106 ALA B O 1
ATOM 2118 N N . ALA B 1 107 ? -3.135 5.895 10.734 1 96.62 107 ALA B N 1
ATOM 2119 C CA . ALA B 1 107 ? -4.117 6.969 10.844 1 96.62 107 ALA B CA 1
ATOM 2120 C C . ALA B 1 107 ? -5.535 6.414 10.906 1 96.62 107 ALA B C 1
ATOM 212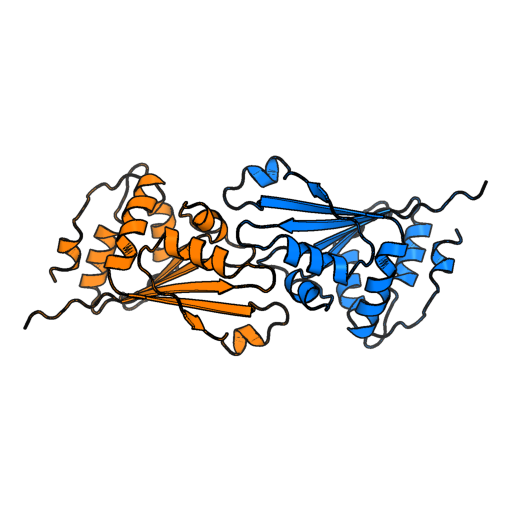2 O O . ALA B 1 107 ? -6.383 6.938 11.625 1 96.62 107 ALA B O 1
ATOM 2123 N N . PHE B 1 108 ? -5.812 5.402 10.188 1 96.56 108 PHE B N 1
ATOM 2124 C CA . PHE B 1 108 ? -7.137 4.797 10.141 1 96.56 108 PHE B CA 1
ATOM 2125 C C . PHE B 1 108 ? -7.621 4.445 11.547 1 96.56 108 PHE B C 1
ATOM 2127 O O . PHE B 1 108 ? -8.812 4.547 11.836 1 96.56 108 PHE B O 1
ATOM 2134 N N . VAL B 1 109 ? -6.711 4.055 12.367 1 94.62 109 VAL B N 1
ATOM 2135 C CA . VAL B 1 109 ? -7.109 3.674 13.719 1 94.62 109 VAL B CA 1
ATOM 2136 C C . VAL B 1 109 ? -6.871 4.836 14.672 1 94.62 109 VAL B C 1
ATOM 2138 O O . VAL B 1 109 ? -6.828 4.648 15.891 1 94.62 109 VAL B O 1
ATOM 2141 N N . GLY B 1 110 ? -6.523 6.004 14.148 1 95.69 110 GLY B N 1
ATOM 2142 C CA . GLY B 1 110 ? -6.5 7.219 14.953 1 95.69 110 GLY B CA 1
ATOM 2143 C C . GLY B 1 110 ? -5.117 7.559 15.469 1 95.69 110 GLY B C 1
ATOM 2144 O O . GLY B 1 110 ? -4.973 8.406 16.359 1 95.69 110 GLY B O 1
ATOM 2145 N N . ILE B 1 111 ? -4.109 6.914 14.953 1 96.25 111 ILE B N 1
ATOM 2146 C CA . ILE B 1 111 ? -2.764 7.133 15.477 1 96.25 111 ILE B CA 1
ATOM 2147 C C . ILE B 1 111 ? -1.897 7.801 14.406 1 96.25 111 ILE B C 1
ATOM 2149 O O . ILE B 1 111 ? -1.642 7.215 13.352 1 96.25 111 ILE B O 1
ATOM 2153 N N . PRO B 1 112 ? -1.519 9 14.703 1 97.06 112 PRO B N 1
ATOM 2154 C CA . PRO B 1 112 ? -0.548 9.594 13.773 1 97.06 112 PRO B CA 1
ATOM 2155 C C . PRO B 1 112 ? 0.843 8.977 13.906 1 97.06 112 PRO B C 1
ATOM 2157 O O . PRO B 1 112 ? 1.283 8.664 15.016 1 97.06 112 PRO B O 1
ATOM 2160 N N . SER B 1 113 ? 1.5 8.781 12.758 1 95.31 113 SER B N 1
ATOM 2161 C CA . SER B 1 113 ? 2.861 8.25 12.758 1 95.31 113 SER B CA 1
ATOM 2162 C C . SER B 1 113 ? 3.584 8.578 11.453 1 95.31 113 SER B C 1
ATOM 2164 O O . SER B 1 113 ? 2.951 8.719 10.406 1 95.31 113 SER B O 1
ATOM 2166 N N . VAL B 1 114 ? 4.812 8.711 11.57 1 94 114 VAL B N 1
ATOM 2167 C CA . VAL B 1 114 ? 5.645 8.891 10.391 1 94 114 VAL B CA 1
ATOM 2168 C C . VAL B 1 114 ? 5.832 7.547 9.68 1 94 114 VAL B C 1
ATOM 2170 O O . VAL B 1 114 ? 6.191 6.551 10.312 1 94 114 VAL B O 1
ATOM 2173 N N . PRO B 1 115 ? 5.582 7.547 8.391 1 90.5 115 PRO B N 1
ATOM 2174 C CA . PRO B 1 115 ? 5.668 6.262 7.695 1 90.5 115 PRO B CA 1
ATOM 2175 C C . PRO B 1 115 ? 7.105 5.781 7.52 1 90.5 115 PRO B C 1
ATOM 2177 O O . PRO B 1 115 ? 8.031 6.59 7.504 1 90.5 115 PRO B O 1
ATOM 2180 N N . ALA B 1 116 ? 7.137 4.414 7.402 1 81.69 116 ALA B N 1
ATOM 2181 C CA . ALA B 1 116 ? 8.406 3.828 6.984 1 81.69 116 ALA B CA 1
ATOM 2182 C C . ALA B 1 116 ? 8.773 4.262 5.57 1 81.69 116 ALA B C 1
ATOM 2184 O O . ALA B 1 116 ? 7.965 4.887 4.875 1 81.69 116 ALA B O 1
ATOM 2185 N N . GLU B 1 117 ? 9.969 4.125 5.18 1 75.19 117 GLU B N 1
ATOM 2186 C CA . GLU B 1 117 ? 10.453 4.543 3.871 1 75.19 117 GLU B CA 1
ATOM 2187 C C . GLU B 1 117 ? 9.578 3.986 2.752 1 75.19 117 GLU B C 1
ATOM 2189 O O . GLU B 1 117 ? 9.211 4.715 1.827 1 75.19 117 GLU B O 1
ATOM 2194 N N . GLU B 1 118 ? 9.312 2.701 2.881 1 72.12 118 GLU B N 1
ATOM 2195 C CA . GLU B 1 118 ? 8.414 2.076 1.914 1 72.12 118 GLU B CA 1
ATOM 2196 C C . GLU B 1 118 ? 7.133 1.589 2.586 1 72.12 118 GLU B C 1
ATOM 2198 O O . GLU B 1 118 ? 7.184 0.783 3.518 1 72.12 118 GLU B O 1
ATOM 2203 N N . GLU B 1 119 ? 6.055 2.402 2.229 1 76 119 GLU B N 1
ATOM 2204 C CA . GLU B 1 119 ? 4.793 1.999 2.84 1 76 119 GLU B CA 1
ATOM 2205 C C . GLU B 1 119 ? 3.846 1.393 1.807 1 76 119 GLU B C 1
ATOM 2207 O O . GLU B 1 119 ? 3.701 1.923 0.704 1 76 119 GLU B O 1
ATOM 2212 N N . PRO B 1 120 ? 3.322 0.306 2.301 1 74.69 120 PRO B N 1
ATOM 2213 C CA . PRO B 1 120 ? 2.242 -0.213 1.459 1 74.69 120 PRO B CA 1
ATOM 2214 C C . PRO B 1 120 ? 1.088 0.775 1.305 1 74.69 120 PRO B C 1
ATOM 2216 O O . PRO B 1 120 ? 0.716 1.451 2.268 1 74.69 120 PRO B O 1
ATOM 2219 N N . LEU B 1 121 ? 0.59 1.035 0.021 1 85.44 121 LEU B N 1
ATOM 2220 C CA . LEU B 1 121 ? -0.626 1.75 -0.353 1 85.44 121 LEU B CA 1
ATOM 2221 C C . LEU B 1 121 ? -0.459 3.252 -0.146 1 85.44 121 LEU B C 1
ATOM 2223 O O . LEU B 1 121 ? -1.446 3.99 -0.105 1 85.44 121 LEU B O 1
ATOM 2227 N N . GLY B 1 122 ? 0.736 3.699 0.13 1 88.62 122 GLY B N 1
ATOM 2228 C CA . GLY B 1 122 ? 1.011 5.129 0.172 1 88.62 122 GLY B CA 1
ATOM 2229 C C . GLY B 1 122 ? 0.673 5.762 1.508 1 88.62 122 GLY B C 1
ATOM 2230 O O . GLY B 1 122 ? 0.111 5.105 2.389 1 88.62 122 GLY B O 1
ATOM 2231 N N . SER B 1 123 ? 0.952 7.047 1.639 1 93.88 123 SER B N 1
ATOM 2232 C CA . SER B 1 123 ? 0.824 7.82 2.867 1 93.88 123 SER B CA 1
ATOM 2233 C C . SER B 1 123 ? -0.171 8.969 2.699 1 93.88 123 SER B C 1
ATOM 2235 O O . SER B 1 123 ? -0.653 9.219 1.593 1 93.88 123 SER B O 1
ATOM 2237 N N . ILE B 1 124 ? -0.544 9.516 3.834 1 97.06 124 ILE B N 1
ATOM 2238 C CA . ILE B 1 124 ? -1.231 10.805 3.828 1 97.06 124 ILE B CA 1
ATOM 2239 C C . ILE B 1 124 ? -0.211 11.93 3.707 1 97.06 124 ILE B C 1
ATOM 2241 O O . ILE B 1 124 ? 0.737 12.008 4.492 1 97.06 124 ILE B O 1
ATOM 2245 N N . GLU B 1 125 ? -0.39 12.789 2.746 1 97.06 125 GLU B N 1
ATOM 2246 C CA . GLU B 1 125 ? 0.509 13.922 2.543 1 97.06 125 GLU B CA 1
ATOM 2247 C C . GLU B 1 125 ? -0.08 15.211 3.121 1 97.06 125 GLU B C 1
ATOM 2249 O O . GLU B 1 125 ? -1.25 15.516 2.891 1 97.06 125 GLU B O 1
ATOM 2254 N N . VAL B 1 126 ? 0.725 15.922 3.859 1 98.69 126 VAL B N 1
ATOM 2255 C CA . VAL B 1 126 ? 0.341 17.203 4.43 1 98.69 126 VAL B CA 1
ATOM 2256 C C . VAL B 1 126 ? 1.252 18.297 3.889 1 98.69 126 VAL B C 1
ATOM 2258 O O . VAL B 1 126 ? 2.479 18.203 3.975 1 98.69 126 VAL B O 1
ATOM 2261 N N . VAL B 1 127 ? 0.664 19.297 3.322 1 98.44 127 VAL B N 1
ATOM 2262 C CA . VAL B 1 127 ? 1.387 20.469 2.822 1 98.44 127 VAL B CA 1
ATOM 2263 C C . VAL B 1 127 ? 0.836 21.734 3.473 1 98.44 127 VAL B C 1
ATOM 2265 O O . VAL B 1 127 ? -0.37 21.984 3.428 1 98.44 127 VAL B O 1
ATOM 2268 N N . ILE B 1 128 ? 1.713 22.5 4.027 1 98.31 128 ILE B N 1
ATOM 2269 C CA . ILE B 1 128 ? 1.312 23.75 4.66 1 98.31 128 ILE B CA 1
ATOM 2270 C C . ILE B 1 128 ? 2.068 24.922 4.023 1 98.31 128 ILE B C 1
ATOM 2272 O O . ILE B 1 128 ? 3.295 24.875 3.896 1 98.31 128 ILE B O 1
ATOM 2276 N N . ARG B 1 129 ? 1.333 25.891 3.666 1 97.69 129 ARG B N 1
ATOM 2277 C CA . ARG B 1 129 ? 1.915 27.109 3.09 1 97.69 129 ARG B CA 1
ATOM 2278 C C . ARG B 1 129 ? 1.603 28.328 3.947 1 97.69 129 ARG B C 1
ATOM 2280 O O . ARG B 1 129 ? 0.493 28.453 4.469 1 97.69 129 ARG B O 1
ATOM 2287 N N . THR B 1 130 ? 2.6 29.188 4.035 1 96.12 130 THR B N 1
ATOM 2288 C CA . THR B 1 130 ? 2.42 30.469 4.715 1 96.12 130 THR B CA 1
ATOM 2289 C C . THR B 1 130 ? 2.822 31.625 3.805 1 96.12 130 THR B C 1
ATOM 2291 O O . THR B 1 130 ? 3.447 31.406 2.764 1 96.12 130 THR B O 1
ATOM 2294 N N . ASP B 1 131 ? 2.455 32.812 4.242 1 93.44 131 ASP B N 1
ATOM 2295 C CA . ASP B 1 131 ? 2.725 34 3.424 1 93.44 131 ASP B CA 1
ATOM 2296 C C . ASP B 1 131 ? 4.117 34.562 3.711 1 93.44 131 ASP B C 1
ATOM 2298 O O . ASP B 1 131 ? 4.637 35.375 2.941 1 93.44 131 ASP B O 1
ATOM 2302 N N . SER B 1 132 ? 4.707 34.188 4.801 1 93.25 132 SER B N 1
ATOM 2303 C CA . SER B 1 132 ? 6.035 34.656 5.16 1 93.25 132 SER B CA 1
ATOM 2304 C C . SER B 1 132 ? 6.801 33.625 5.973 1 93.25 132 SER B C 1
ATOM 2306 O O . SER B 1 132 ? 6.191 32.781 6.637 1 93.25 132 SER B O 1
ATOM 2308 N N . PRO B 1 133 ? 8.117 33.75 5.938 1 94.12 133 PRO B N 1
ATOM 2309 C CA . PRO B 1 133 ? 8.922 32.844 6.766 1 94.12 133 PRO B CA 1
ATOM 2310 C C . PRO B 1 133 ? 8.656 33 8.258 1 94.12 133 PRO B C 1
ATOM 2312 O O . PRO B 1 133 ? 8.75 32.062 9.023 1 94.12 133 PRO B O 1
ATOM 2315 N N . GLU B 1 134 ? 8.383 34.219 8.648 1 93.25 134 GLU B N 1
ATOM 2316 C CA . GLU B 1 134 ? 8.07 34.469 10.055 1 93.25 134 GLU B CA 1
ATOM 2317 C C . GLU B 1 134 ? 6.828 33.688 10.492 1 93.25 134 GLU B C 1
ATOM 2319 O O . GLU B 1 134 ? 6.789 33.125 11.586 1 93.25 134 GLU B O 1
ATOM 2324 N N . GLU B 1 135 ? 5.848 33.719 9.625 1 93.62 135 GLU B N 1
ATOM 2325 C CA . GLU B 1 135 ? 4.629 32.969 9.906 1 93.62 135 GLU B CA 1
ATOM 2326 C C . GLU B 1 135 ? 4.91 31.484 9.992 1 93.62 135 GLU B C 1
ATOM 2328 O O . GLU B 1 135 ? 4.352 30.797 10.844 1 93.62 135 GLU B O 1
ATOM 2333 N N . MET B 1 136 ? 5.766 31.016 9.148 1 95.19 136 MET B N 1
ATOM 2334 C CA . MET B 1 136 ? 6.152 29.609 9.172 1 95.19 136 MET B CA 1
ATOM 2335 C C . MET B 1 136 ? 6.855 29.266 10.477 1 95.19 136 MET B C 1
ATOM 2337 O O . MET B 1 136 ? 6.598 28.203 11.062 1 95.19 136 MET B O 1
ATOM 2341 N N . GLU B 1 137 ? 7.711 30.062 10.906 1 93.94 137 GLU B N 1
ATOM 2342 C CA . GLU B 1 137 ? 8.414 29.844 12.164 1 93.94 137 GLU B CA 1
ATOM 2343 C C . GLU B 1 137 ? 7.434 29.719 13.328 1 93.94 137 GLU B C 1
ATOM 2345 O O . GLU B 1 137 ? 7.57 28.844 14.18 1 93.94 137 GLU B O 1
ATOM 2350 N N . LYS B 1 138 ? 6.484 30.625 13.328 1 95.19 138 LYS B N 1
ATOM 2351 C CA . LYS B 1 138 ? 5.469 30.578 14.375 1 95.19 138 LYS B CA 1
ATOM 2352 C C . LYS B 1 138 ? 4.676 29.281 14.312 1 95.19 138 LYS B C 1
ATOM 2354 O O . LYS B 1 138 ? 4.344 28.688 15.344 1 95.19 138 LYS B O 1
ATOM 2359 N N . LEU B 1 139 ? 4.312 28.938 13.133 1 95.94 139 LEU B N 1
ATOM 2360 C CA . LEU B 1 139 ? 3.617 27.672 12.945 1 95.94 139 LEU B CA 1
ATOM 2361 C C . LEU B 1 139 ? 4.422 26.516 13.531 1 95.94 139 LEU B C 1
ATOM 2363 O O . LEU B 1 139 ? 3.873 25.656 14.227 1 95.94 139 LEU B O 1
ATOM 2367 N N . PHE B 1 140 ? 5.691 26.438 13.281 1 95.69 140 PHE B N 1
ATOM 2368 C CA . PHE B 1 140 ? 6.559 25.391 13.789 1 95.69 140 PHE B CA 1
ATOM 2369 C C . PHE B 1 140 ? 6.578 25.391 15.312 1 95.69 140 PHE B C 1
ATOM 2371 O O . PHE B 1 140 ? 6.52 24.328 15.938 1 95.69 140 PHE B O 1
ATOM 2378 N N . GLU B 1 141 ? 6.723 26.531 15.805 1 96.25 141 GLU B N 1
ATOM 2379 C CA . GLU B 1 141 ? 6.75 26.641 17.266 1 96.25 141 GLU B CA 1
ATOM 2380 C C . GLU B 1 141 ? 5.473 26.078 17.875 1 96.25 141 GLU B C 1
ATOM 2382 O O . GLU B 1 141 ? 5.508 25.5 18.969 1 96.25 141 GLU B O 1
ATOM 2387 N N . TRP B 1 142 ? 4.453 26.266 17.172 1 97.38 142 TRP B N 1
ATOM 2388 C CA . TRP B 1 142 ? 3.168 25.812 17.688 1 97.38 142 TRP B CA 1
ATOM 2389 C C . TRP B 1 142 ? 2.957 24.328 17.391 1 97.38 142 TRP B C 1
ATOM 2391 O O . TRP B 1 142 ? 2.609 23.562 18.281 1 97.38 142 TRP B O 1
ATOM 2401 N N . LEU B 1 143 ? 3.123 23.906 16.188 1 97.81 143 LEU B N 1
ATOM 2402 C CA . LEU B 1 143 ? 2.801 22.547 15.734 1 97.81 143 LEU B CA 1
ATOM 2403 C C . LEU B 1 143 ? 3.914 21.578 16.109 1 97.81 143 LEU B C 1
ATOM 2405 O O . LEU B 1 143 ? 3.646 20.469 16.594 1 97.81 143 LEU B O 1
ATOM 2409 N N . LEU B 1 144 ? 5.168 21.953 15.875 1 97.75 144 LEU B N 1
ATOM 2410 C CA . LEU B 1 144 ? 6.316 21.062 16.016 1 97.75 144 LEU B CA 1
ATOM 2411 C C . LEU B 1 144 ? 7.402 21.703 16.859 1 97.75 144 LEU B C 1
ATOM 2413 O O . LEU B 1 144 ? 8.562 21.766 16.453 1 97.75 144 LEU B O 1
ATOM 2417 N N . PRO B 1 145 ? 7.09 22.031 18.031 1 97.38 145 PRO B N 1
ATOM 2418 C CA . PRO B 1 145 ? 8.109 22.625 18.891 1 97.38 145 PRO B CA 1
ATOM 2419 C C . PRO B 1 145 ? 9.242 21.672 19.25 1 97.38 145 PRO B C 1
ATOM 2421 O O . PRO B 1 145 ? 9.117 20.453 19.016 1 97.38 145 PRO B O 1
ATOM 2424 N N . LEU B 1 146 ? 10.367 22.234 19.75 1 96.88 146 LEU B N 1
ATOM 2425 C CA . LEU B 1 146 ? 11.406 21.391 20.328 1 96.88 146 LEU B CA 1
ATOM 2426 C C . LEU B 1 146 ? 10.867 20.594 21.516 1 96.88 146 LEU B C 1
ATOM 2428 O O . LEU B 1 146 ? 10.039 21.094 22.281 1 96.88 146 LEU B O 1
ATOM 2432 N N . THR B 1 147 ? 11.383 19.406 21.531 1 97.94 147 THR B N 1
ATOM 2433 C CA . THR B 1 147 ? 10.898 18.547 22.609 1 97.94 147 THR B CA 1
ATOM 2434 C C . THR B 1 147 ? 12.062 18 23.438 1 97.94 147 THR B C 1
ATOM 2436 O O . THR B 1 147 ? 13.211 18.016 22.984 1 97.94 147 THR B O 1
ATOM 2439 N N . GLU B 1 148 ? 11.781 17.625 24.641 1 97 148 GLU B N 1
ATOM 2440 C CA . GLU B 1 148 ? 12.602 16.797 25.516 1 97 148 GLU B CA 1
ATOM 2441 C C . GLU B 1 148 ? 11.844 15.539 25.938 1 97 148 GLU B C 1
ATOM 2443 O O . GLU B 1 148 ? 10.789 15.625 26.562 1 97 148 GLU B O 1
ATOM 2448 N N . GLU B 1 149 ? 12.383 14.422 25.594 1 95.38 149 GLU B N 1
ATOM 2449 C CA . GLU B 1 149 ? 11.742 13.141 25.859 1 95.38 149 GLU B CA 1
ATOM 2450 C C . GLU B 1 149 ? 10.32 13.109 25.312 1 95.38 149 GLU B C 1
ATOM 2452 O O . GLU B 1 149 ? 9.391 12.688 26.016 1 95.38 149 GLU B O 1
ATOM 2457 N N . GLY B 1 150 ? 10.094 13.797 24.203 1 95.31 150 GLY B N 1
ATOM 2458 C CA . GLY B 1 150 ? 8.828 13.742 23.469 1 95.31 150 GLY B CA 1
ATOM 2459 C C . GLY B 1 150 ? 7.836 14.797 23.922 1 95.31 150 GLY B C 1
ATOM 2460 O O . GLY B 1 150 ? 6.734 14.891 23.375 1 95.31 150 GLY B O 1
ATOM 2461 N N . VAL B 1 151 ? 8.258 15.609 24.875 1 96.94 151 VAL B N 1
ATOM 2462 C CA . VAL B 1 151 ? 7.379 16.641 25.438 1 96.94 151 VAL B CA 1
ATOM 2463 C C . VAL B 1 151 ? 7.883 18.016 25.031 1 96.94 151 VAL B C 1
ATOM 2465 O O . VAL B 1 151 ? 9.07 18.312 25.172 1 96.94 151 VAL B O 1
ATOM 2468 N N . PRO B 1 152 ? 6.93 18.812 24.609 1 97.62 152 PRO B N 1
ATOM 2469 C CA . PRO B 1 152 ? 7.387 20.156 24.234 1 97.62 152 PRO B CA 1
ATOM 2470 C C . PRO B 1 152 ? 8.047 20.891 25.406 1 97.62 152 PRO B C 1
ATOM 2472 O O . PRO B 1 152 ? 7.531 20.875 26.516 1 97.62 152 PRO B O 1
ATOM 2475 N N . VAL B 1 153 ? 9.148 21.5 25.047 1 97.81 153 VAL B N 1
ATOM 2476 C CA . VAL B 1 153 ? 9.836 22.312 26.047 1 97.81 153 VAL B CA 1
ATOM 2477 C C . VAL B 1 153 ? 9.016 23.562 26.344 1 97.81 153 VAL B C 1
ATOM 2479 O O . VAL B 1 153 ? 8.922 24 27.5 1 97.81 153 VAL B O 1
ATOM 2482 N N . VAL B 1 154 ? 8.492 24.156 25.328 1 96.56 154 VAL B N 1
ATOM 2483 C CA . VAL B 1 154 ? 7.621 25.328 25.406 1 96.56 154 VAL B CA 1
ATOM 2484 C C . VAL B 1 154 ? 6.387 25.125 24.531 1 96.56 154 VAL B C 1
ATOM 2486 O O . VAL B 1 154 ? 6.492 24.625 23.406 1 96.56 154 VAL B O 1
ATOM 2489 N N . GLU B 1 155 ? 5.199 25.484 25.125 1 96.25 155 GLU B N 1
ATOM 2490 C CA . GLU B 1 155 ? 3.965 25.453 24.344 1 96.25 155 GLU B CA 1
ATOM 2491 C C . GLU B 1 155 ? 3.463 26.859 24.047 1 96.25 155 GLU B C 1
ATOM 2493 O O . GLU B 1 155 ? 3.508 27.734 24.922 1 96.25 155 GLU B O 1
ATOM 2498 N N . VAL B 1 156 ? 3.074 27.031 22.859 1 94.06 156 VAL B N 1
ATOM 2499 C CA . VAL B 1 156 ? 2.441 28.297 22.484 1 94.06 156 VAL B CA 1
ATOM 2500 C C . VAL B 1 156 ? 1.006 28.047 22.031 1 94.06 156 VAL B C 1
ATOM 2502 O O . VAL B 1 156 ? 0.669 26.938 21.609 1 94.06 156 VAL B O 1
ATOM 2505 N N . GLU B 1 157 ? 0.164 29.078 22.125 1 91.81 157 GLU B N 1
ATOM 2506 C CA . GLU B 1 157 ? -1.234 28.938 21.734 1 91.81 157 GLU B CA 1
ATOM 2507 C C . GLU B 1 157 ? -1.415 29.25 20.25 1 91.81 157 GLU B C 1
ATOM 2509 O O . GLU B 1 157 ? -0.556 29.875 19.625 1 91.81 157 GLU B O 1
ATOM 2514 N N . MET B 1 158 ? -2.514 28.766 19.781 1 87 158 MET B N 1
ATOM 2515 C CA . MET B 1 158 ? -2.824 28.938 18.375 1 87 158 MET B CA 1
ATOM 2516 C C . MET B 1 158 ? -2.883 30.406 17.984 1 87 158 MET B C 1
ATOM 2518 O O . MET B 1 158 ? -2.52 30.781 16.875 1 87 158 MET B O 1
ATOM 2522 N N . ASP B 1 159 ? -3.373 31.219 18.875 1 87.31 159 ASP B N 1
ATOM 2523 C CA . ASP B 1 159 ? -3.473 32.656 18.656 1 87.31 159 ASP B CA 1
ATOM 2524 C C . ASP B 1 159 ? -2.102 33.25 18.359 1 87.31 159 ASP B C 1
ATOM 2526 O O . ASP B 1 159 ? -1.999 34.25 17.641 1 87.31 159 ASP B O 1
ATOM 2530 N N . TYR B 1 160 ? -1.164 32.656 18.953 1 83.75 160 TYR B N 1
ATOM 2531 C CA . TYR B 1 160 ? 0.213 33.062 18.719 1 83.75 160 TYR B CA 1
ATOM 2532 C C . TYR B 1 160 ? 0.556 32.969 17.234 1 83.75 160 TYR B C 1
ATOM 2534 O O . TYR B 1 160 ? 1.252 33.844 16.703 1 83.75 160 TYR B O 1
ATOM 2542 N N . VAL B 1 161 ? 0.024 32 16.547 1 85.88 161 VAL B N 1
ATOM 2543 C CA . VAL B 1 161 ? 0.29 31.797 15.133 1 85.88 161 VAL B CA 1
ATOM 2544 C C . VAL B 1 161 ? -0.512 32.781 14.297 1 85.88 161 VAL B C 1
ATOM 2546 O O . VAL B 1 161 ? -0.018 33.312 13.297 1 85.88 161 VAL B O 1
ATOM 2549 N N . GLU B 1 162 ? -1.67 33.094 14.789 1 80.38 162 GLU B N 1
ATOM 2550 C CA . GLU B 1 162 ? -2.584 33.938 14.023 1 80.38 162 GLU B CA 1
ATOM 2551 C C . GLU B 1 162 ? -2.225 35.406 14.164 1 80.38 162 GLU B C 1
ATOM 2553 O O . GLU B 1 162 ? -2.586 36.219 13.312 1 80.38 162 GLU B O 1
ATOM 2558 N N . ARG B 1 163 ? -1.552 35.75 15.25 1 70.25 163 ARG B N 1
ATOM 2559 C CA . ARG B 1 163 ? -1.293 37.125 15.578 1 70.25 163 ARG B CA 1
ATOM 2560 C C . ARG B 1 163 ? -0.059 37.656 14.844 1 70.25 163 ARG B C 1
ATOM 2562 O O . ARG B 1 163 ? 1.071 37.406 15.266 1 70.25 163 ARG B O 1
ATOM 2569 N N . GLY B 1 164 ? 0.068 37.406 13.539 1 52.06 164 GLY B N 1
ATOM 2570 C CA . GLY B 1 164 ? 1.148 38.188 12.93 1 52.06 164 GLY B CA 1
ATOM 2571 C C . GLY B 1 164 ? 1.092 39.656 13.266 1 52.06 164 GLY B C 1
ATOM 2572 O O . GLY B 1 164 ? 0.038 40.156 13.648 1 52.06 164 GLY B O 1
#

Sequence (328 aa):
MWSRFMINVKVSAAVYPTEDPEKVTKAISVLFTGIELQKEPLDAAESEKRVSPAFRLTGEGGLDLLFTLHGLIRREAIIDSIRNKVFSKGLSSEGLLVRFLLNKQAAFVGIPSVPAEEEPLGSIEVVIRTDSPEEMEKLFEWLLPLTEEGVPVVEVEMDYVERGMWSRFMINVKVSAAVYPTEDPEKVTKAISVLFTGIELQKEPLDAAESEKRVSPAFRLTGEGGLDLLFTLHGLIRREAIIDSIRNKVFSKGLSSEGLLVRFLLNKQAAFVGIPSVPAEEEPLGSIEVVIRTDSPEEMEKLFEWLLPLTEEGVPVVEVEMDYVERG

Organism: Methanosarcina acetivorans (strain ATCC 35395 / DSM 2834 / JCM 12185 / C2A) (NCBI:txid188937)

Secondary structure (DSSP, 8-state):
-------EEEEEEEE-TTB-HHHHHHHHHHHSTTPPPEEEPPPHHHHTSSS--SEEEEEEE-GGGGHHHHHHHHHTT-HHHHHHHIIIIIB-TTSSEEEEEEEHHHHHTT---PPPTT-TT-EEEEEEE-SSHHHHHHHHHHHS--EETTEESS---HHHHHT-/-------EEEEEEEE-TTB-HHHHHHHHHHHSTTPPPEEEPPPHHHHT-SS--SEEEEEEE-GGGGHHHHHHHHHTT-HHHHHHHIIIIIB-TTSSEEEEEE-HHHHHTT---PPPSS-TT--EEEEEE-SSHHHHHHHHHHHS--EETTEESS---HHHHH--

Radius of gyration: 24.48 Å; Cα contacts (8 Å, |Δi|>4): 646; chains: 2; bounding box: 33×94×54 Å

InterPro domains:
  IPR002739 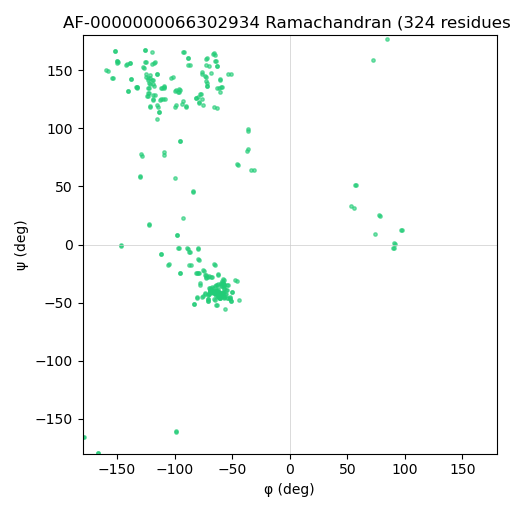RNA-binding protein PAB1135-like [MF_01112] (7-151)
  IPR002739 RNA-binding protein PAB1135-like [PF01877] (8-129)
  IPR002739 RNA-binding protein PAB1135-like [PTHR39652] (6-161)
  IPR022803 Large ribosomal subunit protein uL5 domain superfamily [G3DSA:3.30.1440.10] (6-153)
  IPR022803 Large ribosomal subunit protein uL5 domain superfamily [SSF55282] (8-159)

Nearest PDB structures (foldseek):
  8p8b-assembly1_d  TM=5.551E-01  e=1.390E-03  Mycoplasmoides pneumoniae M129
  8fn2-assembly1_G  TM=5.202E-01  e=1.307E-03  Borreliella burgdorferi B31
  8p5d-assembly1_LJ0  TM=4.059E-01  e=6.646E-04  Spraguea lophii 42_110
  7pib-assembly1_d  TM=5.691E-01  e=2.077E-02  Mycoplasmoides pneumoniae M129
  7jil-assembly1_E  TM=5.538E-01  e=4.085E-02  Flavobacterium johnsoniae

Solvent-accessible surface area (backbone atoms only — not comparable to full-atom values): 17252 Å² total; per-residue (Å²): 126,81,72,72,72,53,48,40,33,37,40,34,33,69,36,40,68,37,39,34,66,67,42,48,49,44,17,50,37,62,41,22,49,86,62,58,71,41,84,36,79,59,52,69,78,51,57,71,36,78,77,36,58,67,30,27,40,38,30,66,46,41,66,70,39,45,50,52,36,46,52,48,34,52,74,67,41,39,35,62,63,50,46,54,51,25,74,71,71,15,52,41,93,81,38,35,38,40,38,48,58,30,25,36,56,31,16,51,77,64,37,82,41,71,54,60,92,83,52,27,63,52,43,32,38,39,37,39,36,35,83,35,46,68,52,38,51,40,42,36,43,48,64,46,34,64,58,57,96,45,36,63,73,57,87,58,58,72,62,65,46,61,60,108,127,82,76,72,72,53,47,40,32,37,39,35,32,60,35,40,67,38,38,34,66,68,43,49,49,44,17,50,36,61,40,21,51,88,62,59,72,40,84,35,79,59,54,69,78,50,58,70,36,79,77,37,58,67,29,28,40,38,28,64,45,42,66,71,40,45,50,52,36,46,54,49,34,52,75,67,40,39,34,62,63,50,46,53,50,25,72,71,71,17,54,41,93,81,37,35,36,39,38,50,59,30,24,37,55,30,15,53,76,64,38,81,43,71,54,62,96,78,38,57,56,50,45,32,37,40,38,41,35,36,84,36,46,68,52,37,52,39,42,36,44,48,65,46,33,63,57,57,98,45,36,63,73,57,88,57,58,70,61,62,47,61,57,115